Protein AF-A0A7V9ZK46-F1 (afdb_monomer_lite)

Structure (mmCIF, N/CA/C/O backbone):
data_AF-A0A7V9ZK46-F1
#
_entry.id   AF-A0A7V9ZK46-F1
#
loop_
_atom_site.group_PDB
_atom_site.id
_atom_site.type_symbol
_atom_site.label_atom_id
_atom_site.label_alt_id
_atom_site.label_comp_id
_atom_site.label_asym_id
_atom_site.label_entity_id
_atom_site.label_seq_id
_atom_site.pdbx_PDB_ins_code
_atom_site.Cartn_x
_atom_site.Cartn_y
_atom_site.Cartn_z
_atom_site.occupancy
_atom_site.B_iso_or_equiv
_atom_site.auth_seq_id
_atom_site.auth_comp_id
_atom_site.auth_asym_id
_atom_site.auth_atom_id
_atom_site.pdbx_PDB_model_num
ATOM 1 N N . SER A 1 1 ? -1.902 1.280 -21.958 1.00 77.50 1 SER A N 1
ATOM 2 C CA . SER A 1 1 ? -0.431 1.256 -22.116 1.00 77.50 1 SER A CA 1
ATOM 3 C C . SER A 1 1 ? 0.005 -0.134 -22.560 1.00 77.50 1 SER A C 1
ATOM 5 O O . SER A 1 1 ? -0.474 -1.096 -21.959 1.00 77.50 1 SER A O 1
ATOM 7 N N . PRO A 1 2 ? 0.893 -0.272 -23.564 1.00 82.75 2 PRO A N 1
ATOM 8 C CA . PRO A 1 2 ? 1.446 -1.574 -23.956 1.00 82.75 2 PRO A CA 1
ATOM 9 C C . PRO A 1 2 ? 2.239 -2.239 -22.820 1.00 82.75 2 PRO A C 1
ATOM 11 O O . PRO A 1 2 ? 2.330 -3.456 -22.770 1.00 82.75 2 PRO A O 1
ATOM 14 N N . TYR A 1 3 ? 2.732 -1.453 -21.857 1.00 88.38 3 TYR A N 1
ATOM 15 C CA . TYR A 1 3 ? 3.481 -1.937 -20.693 1.00 88.38 3 TYR A CA 1
ATOM 16 C C . TYR A 1 3 ? 2.638 -2.031 -19.415 1.00 88.38 3 TYR A C 1
ATOM 18 O O . TYR A 1 3 ? 3.188 -2.169 -18.323 1.00 88.38 3 TYR A O 1
ATOM 26 N N . HIS A 1 4 ? 1.306 -1.927 -19.520 1.00 94.69 4 HIS A N 1
ATOM 27 C CA . HIS A 1 4 ? 0.433 -2.198 -18.376 1.00 94.69 4 HIS A CA 1
ATOM 28 C C . HIS A 1 4 ? 0.675 -3.623 -17.859 1.00 94.69 4 HIS A C 1
ATOM 30 O O . HIS A 1 4 ? 0.979 -4.516 -18.647 1.00 94.69 4 HIS A O 1
ATOM 36 N N . ALA A 1 5 ? 0.512 -3.858 -16.555 1.00 95.25 5 ALA A N 1
ATOM 37 C CA . ALA A 1 5 ? 0.856 -5.133 -15.927 1.00 95.25 5 ALA A CA 1
ATOM 38 C C . ALA A 1 5 ? 0.158 -6.347 -16.572 1.00 95.25 5 ALA A C 1
ATOM 40 O O . ALA A 1 5 ? 0.793 -7.377 -16.738 1.00 95.25 5 ALA A O 1
ATOM 41 N N . TRP A 1 6 ? -1.088 -6.227 -17.042 1.00 96.38 6 TRP A N 1
ATOM 42 C CA . TRP A 1 6 ? -1.744 -7.311 -17.800 1.00 96.38 6 TRP A CA 1
ATOM 43 C C . TRP A 1 6 ? -1.040 -7.691 -19.113 1.00 96.38 6 TRP A C 1
ATOM 45 O O . TRP A 1 6 ? -1.082 -8.853 -19.508 1.00 96.38 6 TRP A O 1
ATOM 55 N N . ASN A 1 7 ? -0.358 -6.739 -19.749 1.00 95.19 7 ASN A N 1
ATOM 56 C CA . ASN A 1 7 ? 0.302 -6.903 -21.048 1.00 95.19 7 ASN A CA 1
ATOM 57 C C . ASN A 1 7 ? 1.814 -7.147 -20.917 1.00 95.19 7 ASN A C 1
ATOM 59 O O . ASN A 1 7 ? 2.481 -7.484 -21.891 1.00 95.19 7 ASN A O 1
ATOM 63 N N . LYS A 1 8 ? 2.378 -6.942 -19.721 1.00 94.25 8 LYS A N 1
ATOM 64 C CA . LYS A 1 8 ? 3.812 -7.075 -19.460 1.00 94.25 8 LYS A CA 1
ATOM 65 C C . LYS A 1 8 ? 4.232 -8.543 -19.518 1.00 94.25 8 LYS A C 1
ATOM 67 O O . LYS A 1 8 ? 3.612 -9.399 -18.889 1.00 94.25 8 LYS A O 1
ATOM 72 N N . THR A 1 9 ? 5.357 -8.796 -20.181 1.00 94.44 9 THR A N 1
ATOM 73 C CA . THR A 1 9 ? 6.089 -10.066 -20.131 1.00 94.44 9 THR A CA 1
ATOM 74 C C . THR A 1 9 ? 7.440 -9.840 -19.463 1.00 94.44 9 THR A C 1
ATOM 76 O O . THR A 1 9 ? 8.142 -8.878 -19.777 1.00 94.44 9 THR A O 1
ATOM 79 N N . THR A 1 10 ? 7.823 -10.729 -18.550 1.00 95.56 10 THR A N 1
ATOM 80 C CA . THR A 1 10 ? 9.116 -10.658 -17.859 1.00 95.56 10 THR A CA 1
ATOM 81 C C . THR A 1 10 ? 10.066 -11.673 -18.481 1.00 95.56 10 THR A C 1
ATOM 83 O O . THR A 1 10 ? 10.018 -12.852 -18.147 1.00 95.56 10 THR A O 1
ATOM 86 N N . VAL A 1 11 ? 10.919 -11.216 -19.399 1.00 95.81 11 VAL A N 1
ATOM 87 C CA . VAL A 1 11 ? 11.964 -12.042 -20.023 1.00 95.81 11 VAL A CA 1
ATOM 88 C C . VAL A 1 11 ? 13.320 -11.582 -19.484 1.00 95.81 11 VAL A C 1
ATOM 90 O O . VAL A 1 11 ? 13.772 -10.499 -19.868 1.00 95.81 11 VAL A O 1
ATOM 93 N N . PRO A 1 12 ? 13.964 -12.338 -18.578 1.00 95.94 12 PRO A N 1
ATOM 94 C CA . PRO A 1 12 ? 15.249 -11.938 -18.022 1.00 95.94 12 PRO A CA 1
ATOM 95 C C . PRO A 1 12 ? 16.321 -11.916 -19.117 1.00 95.94 12 PRO A C 1
ATOM 97 O O . PRO A 1 12 ? 16.391 -12.812 -19.957 1.00 95.94 12 PRO A O 1
ATOM 100 N N . ARG A 1 13 ? 17.174 -10.890 -19.092 1.00 96.19 13 ARG A N 1
ATOM 101 C CA . ARG A 1 13 ? 18.355 -10.769 -19.957 1.00 96.19 13 ARG A CA 1
ATOM 102 C C . ARG A 1 13 ? 19.560 -10.428 -19.080 1.00 96.19 13 ARG A C 1
ATOM 104 O O . ARG A 1 13 ? 19.813 -9.246 -18.870 1.00 96.19 13 ARG A O 1
ATOM 111 N N . PRO A 1 14 ? 20.228 -11.432 -18.488 1.00 95.69 14 PRO A N 1
ATOM 112 C CA . PRO A 1 14 ? 21.384 -11.197 -17.633 1.00 95.69 14 PRO A CA 1
ATOM 113 C C . PRO A 1 14 ? 22.525 -10.556 -18.425 1.00 95.69 14 PRO A C 1
ATOM 115 O O . PRO A 1 14 ? 22.931 -11.066 -19.465 1.00 95.69 14 PRO A O 1
ATOM 118 N N . GLU A 1 15 ? 23.043 -9.448 -17.915 1.00 94.31 15 GLU A N 1
ATOM 119 C CA . GLU A 1 15 ? 24.171 -8.706 -18.476 1.00 94.31 15 GLU A CA 1
ATOM 120 C C . GLU A 1 15 ? 24.951 -8.023 -17.341 1.00 94.31 15 GLU A C 1
ATOM 122 O O . GLU A 1 15 ? 24.494 -7.971 -16.194 1.00 94.31 15 GLU A O 1
ATOM 127 N N . GLY A 1 16 ? 26.163 -7.546 -17.635 1.00 93.88 16 GLY A N 1
ATOM 128 C CA . GLY A 1 16 ? 26.986 -6.834 -16.657 1.00 93.88 16 GLY A CA 1
ATOM 129 C C . GLY A 1 16 ? 26.365 -5.493 -16.258 1.00 93.88 16 GLY A C 1
ATOM 130 O O . GLY A 1 16 ? 25.769 -4.804 -17.079 1.00 93.88 16 GLY A O 1
ATOM 131 N N . ARG A 1 17 ? 26.524 -5.094 -14.991 1.00 94.94 17 ARG A N 1
ATOM 132 C CA . ARG A 1 17 ? 25.975 -3.829 -14.479 1.00 94.94 17 ARG A CA 1
ATOM 133 C C . ARG A 1 17 ? 26.664 -2.623 -15.129 1.00 94.94 17 ARG A C 1
ATOM 135 O O . ARG A 1 17 ? 27.853 -2.408 -14.898 1.00 94.94 17 ARG A O 1
ATOM 142 N N . ASN A 1 18 ? 25.898 -1.786 -15.827 1.00 95.12 18 ASN A N 1
ATOM 143 C CA . ASN A 1 18 ? 26.359 -0.524 -16.407 1.00 95.12 18 ASN A CA 1
ATOM 144 C C . ASN A 1 18 ? 25.456 0.640 -15.965 1.00 95.12 18 ASN A C 1
ATOM 146 O O . ASN A 1 18 ? 24.322 0.765 -16.416 1.00 95.12 18 ASN A O 1
ATOM 150 N N . PHE A 1 19 ? 25.968 1.537 -15.116 1.00 93.25 19 PHE A N 1
ATOM 151 C CA . PHE A 1 19 ? 25.207 2.683 -14.588 1.00 93.25 19 PHE A CA 1
ATOM 152 C C . PHE A 1 19 ? 24.826 3.742 -15.636 1.00 93.25 19 PHE A C 1
ATOM 154 O O . PHE A 1 19 ? 24.011 4.613 -15.340 1.00 93.25 19 PHE A O 1
ATOM 161 N N . LYS A 1 20 ? 25.396 3.682 -16.847 1.00 91.69 20 LYS A N 1
ATOM 162 C CA . LYS A 1 20 ? 24.971 4.515 -17.984 1.00 91.69 20 LYS A CA 1
ATOM 163 C C . LYS A 1 20 ? 23.838 3.879 -18.794 1.00 91.69 20 LYS A C 1
ATOM 165 O O . LYS A 1 20 ? 23.178 4.581 -19.549 1.00 91.69 20 LYS A O 1
ATOM 170 N N . GLU A 1 21 ? 23.625 2.574 -18.638 1.00 92.12 21 GLU A N 1
ATOM 171 C CA . GLU A 1 21 ? 22.634 1.788 -19.372 1.00 92.12 21 GLU A CA 1
ATOM 172 C C . GLU A 1 21 ? 21.767 0.996 -18.380 1.00 92.12 21 GLU A C 1
ATOM 174 O O . GLU A 1 21 ? 21.033 1.591 -17.591 1.00 92.12 21 GLU A O 1
ATOM 179 N N . LYS A 1 22 ? 21.828 -0.341 -18.391 1.00 94.56 22 LYS A N 1
ATOM 180 C CA . LYS A 1 22 ? 21.065 -1.195 -17.479 1.00 94.56 22 LYS A CA 1
ATOM 181 C C . LYS A 1 22 ? 21.892 -1.531 -16.242 1.00 94.56 22 LYS A C 1
ATOM 183 O O . LYS A 1 22 ? 22.983 -2.098 -16.313 1.00 94.56 22 LYS A O 1
ATOM 188 N N . TYR A 1 23 ? 21.335 -1.199 -15.082 1.00 96.19 23 TYR A N 1
ATOM 189 C CA . TYR A 1 23 ? 22.027 -1.341 -13.800 1.00 96.19 23 TYR A CA 1
ATOM 190 C C . TYR A 1 23 ? 21.180 -1.942 -12.674 1.00 96.19 23 TYR A C 1
ATOM 192 O O . TYR A 1 23 ? 21.670 -2.056 -11.551 1.00 96.19 23 TYR A O 1
ATOM 200 N N . SER A 1 24 ? 19.928 -2.312 -12.950 1.00 96.06 24 SER A N 1
ATOM 201 C CA . SER A 1 24 ? 19.001 -2.861 -11.960 1.00 96.06 24 SER A CA 1
ATOM 202 C C . SER A 1 24 ? 18.135 -3.970 -12.556 1.00 96.06 24 SER A C 1
ATOM 204 O O . SER A 1 24 ? 17.835 -3.956 -13.749 1.00 96.06 24 SER A O 1
ATOM 206 N N . TRP A 1 25 ? 17.727 -4.910 -11.701 1.00 96.25 25 TRP A N 1
ATOM 207 C CA . TRP A 1 25 ? 16.687 -5.900 -11.998 1.00 96.25 25 TRP A CA 1
ATOM 208 C C . TRP A 1 25 ? 15.275 -5.369 -11.732 1.00 96.25 25 TRP A C 1
ATOM 210 O O . TRP A 1 25 ? 14.305 -5.951 -12.221 1.00 96.25 25 TRP A O 1
ATOM 220 N N . ASP A 1 26 ? 15.151 -4.275 -10.975 1.00 95.75 26 ASP A N 1
ATOM 221 C CA . ASP A 1 26 ? 13.867 -3.613 -10.783 1.00 95.75 26 ASP A CA 1
ATOM 222 C C . ASP A 1 26 ? 13.373 -2.998 -12.091 1.00 95.75 26 ASP A C 1
ATOM 224 O O . ASP A 1 26 ? 14.133 -2.481 -12.912 1.00 95.75 26 ASP A O 1
ATOM 228 N N . THR A 1 27 ? 12.056 -3.034 -12.274 1.00 95.44 27 THR A N 1
ATOM 229 C CA . THR A 1 27 ? 11.396 -2.320 -13.370 1.00 95.44 27 THR A CA 1
ATOM 230 C C . THR A 1 27 ? 11.053 -0.891 -12.964 1.00 95.44 27 THR A C 1
ATOM 232 O O . THR A 1 27 ? 11.042 -0.584 -11.778 1.00 95.44 27 THR A O 1
ATOM 235 N N . ALA A 1 28 ? 10.725 -0.033 -13.934 1.00 96.38 28 ALA A N 1
ATOM 236 C CA . ALA A 1 28 ? 10.408 1.373 -13.691 1.00 96.38 28 ALA A CA 1
ATOM 237 C C . ALA A 1 28 ? 8.898 1.680 -13.816 1.00 96.38 28 ALA A C 1
ATOM 239 O O . ALA A 1 28 ? 8.459 2.172 -14.859 1.00 96.38 28 ALA A O 1
ATOM 240 N N . PRO A 1 29 ? 8.060 1.363 -12.806 1.00 95.94 29 PRO A N 1
ATOM 241 C CA . PRO A 1 29 ? 6.636 1.680 -12.846 1.00 95.94 29 PRO A CA 1
ATOM 242 C C . PRO A 1 29 ? 6.405 3.192 -12.743 1.00 95.94 29 PRO A C 1
ATOM 244 O O . PRO A 1 29 ? 7.096 3.904 -12.016 1.00 95.94 29 PRO A O 1
ATOM 247 N N . ARG A 1 30 ? 5.410 3.688 -13.476 1.00 95.94 30 ARG A N 1
ATOM 248 C CA . ARG A 1 30 ? 4.993 5.094 -13.481 1.00 95.94 30 ARG A CA 1
ATOM 249 C C . ARG A 1 30 ? 3.476 5.163 -13.420 1.00 95.94 30 ARG A C 1
ATOM 251 O O . ARG A 1 30 ? 2.802 4.300 -13.989 1.00 95.94 30 ARG A O 1
ATOM 258 N N . TRP A 1 31 ? 2.947 6.192 -12.770 1.00 94.38 31 TRP A N 1
ATOM 259 C CA . TRP A 1 31 ? 1.528 6.523 -12.847 1.00 94.38 31 TRP A CA 1
ATOM 260 C C . TRP A 1 31 ? 1.382 7.750 -13.732 1.00 94.38 31 TRP A C 1
ATOM 262 O O . TRP A 1 31 ? 1.981 8.779 -13.450 1.00 94.38 31 TRP A O 1
ATOM 272 N N . ASP A 1 32 ? 0.688 7.592 -14.857 1.00 92.19 32 ASP A N 1
ATOM 273 C CA . ASP A 1 32 ? 0.595 8.614 -15.906 1.00 92.19 32 ASP A CA 1
ATOM 274 C C . ASP A 1 32 ? 1.944 9.294 -16.228 1.00 92.19 32 ASP A C 1
ATOM 276 O O . ASP A 1 32 ? 2.115 10.505 -16.138 1.00 92.19 32 ASP A O 1
ATOM 280 N N . ARG A 1 33 ? 2.963 8.469 -16.525 1.00 91.19 33 ARG A N 1
ATOM 281 C CA . ARG A 1 33 ? 4.359 8.886 -16.808 1.00 91.19 33 ARG A CA 1
ATOM 282 C C . ARG A 1 33 ? 5.087 9.591 -15.654 1.00 91.19 33 ARG A C 1
ATOM 284 O O . ARG A 1 33 ? 6.242 9.963 -15.818 1.00 91.19 33 ARG A O 1
ATOM 291 N N . THR A 1 34 ? 4.465 9.698 -14.486 1.00 94.69 34 THR A N 1
ATOM 292 C CA . THR A 1 34 ? 5.029 10.341 -13.301 1.00 94.69 34 THR A CA 1
ATOM 293 C C . THR A 1 34 ? 5.640 9.303 -12.363 1.00 94.69 34 THR A C 1
ATOM 295 O O . THR A 1 34 ? 5.090 8.211 -12.159 1.00 94.69 34 THR A O 1
ATOM 298 N N . THR A 1 35 ? 6.806 9.627 -11.801 1.00 95.69 35 THR A N 1
ATOM 299 C CA . THR A 1 35 ? 7.399 8.858 -10.703 1.00 95.69 35 THR A CA 1
ATOM 300 C C . THR A 1 35 ? 6.547 9.044 -9.458 1.00 95.69 35 THR A C 1
ATOM 302 O O . THR A 1 35 ? 6.320 10.167 -9.017 1.00 95.69 35 THR A O 1
ATOM 305 N N . MET A 1 36 ? 6.105 7.933 -8.878 1.00 95.38 36 MET A N 1
ATOM 306 C CA . MET A 1 36 ? 5.368 7.931 -7.620 1.00 95.38 36 MET A CA 1
ATOM 307 C C . MET A 1 36 ? 6.243 7.339 -6.527 1.00 95.38 36 MET A C 1
ATOM 309 O O . MET A 1 36 ? 6.969 6.373 -6.760 1.00 95.38 36 MET A O 1
ATOM 313 N N . GLU A 1 37 ? 6.120 7.884 -5.327 1.00 95.25 37 GLU A N 1
ATOM 314 C CA . GLU A 1 37 ? 6.660 7.279 -4.118 1.00 95.25 37 GLU A CA 1
ATOM 315 C C . GLU A 1 37 ? 5.507 6.675 -3.317 1.00 95.25 37 GLU A C 1
ATOM 317 O O . GLU A 1 37 ? 4.388 7.199 -3.301 1.00 95.25 37 GLU A O 1
ATOM 322 N N . THR A 1 38 ? 5.774 5.559 -2.651 1.00 95.12 38 THR A N 1
ATOM 323 C CA . THR A 1 38 ? 4.796 4.886 -1.811 1.00 95.12 38 THR A CA 1
ATOM 324 C C . THR A 1 38 ? 5.368 4.524 -0.444 1.00 95.12 38 THR A C 1
ATOM 326 O O . THR A 1 38 ? 6.571 4.329 -0.265 1.00 95.12 38 THR A O 1
ATOM 329 N N . GLY A 1 39 ? 4.494 4.444 0.553 1.00 95.06 39 GLY A N 1
ATOM 330 C CA . GLY A 1 39 ? 4.878 4.189 1.931 1.00 95.06 39 GLY A CA 1
ATOM 331 C C . GLY A 1 39 ? 3.757 4.495 2.908 1.00 95.06 39 GLY A C 1
ATOM 332 O O . GLY A 1 39 ? 2.691 4.983 2.534 1.00 95.06 39 GLY A O 1
ATOM 333 N N . VAL A 1 40 ? 4.036 4.253 4.188 1.00 95.25 40 VAL A N 1
ATOM 334 C CA . VAL A 1 40 ? 3.112 4.546 5.295 1.00 95.25 40 VAL A CA 1
ATOM 335 C C . VAL A 1 40 ? 2.642 6.005 5.269 1.00 95.25 40 VAL A C 1
ATOM 337 O O . VAL A 1 40 ? 1.457 6.271 5.445 1.00 95.25 40 VAL A O 1
ATOM 340 N N . TYR A 1 41 ? 3.550 6.942 4.977 1.00 94.12 41 TYR A N 1
ATOM 341 C CA . TYR A 1 41 ? 3.222 8.364 4.865 1.00 94.12 41 TYR A CA 1
ATOM 342 C C . TYR A 1 41 ? 2.194 8.632 3.756 1.00 94.12 41 TYR A C 1
ATOM 344 O O . TYR A 1 41 ? 1.262 9.394 3.979 1.00 94.12 41 TYR A O 1
ATOM 352 N N . GLY A 1 42 ? 2.322 7.976 2.594 1.00 94.50 42 GLY A N 1
ATOM 353 C CA . GLY A 1 42 ? 1.397 8.130 1.473 1.00 94.50 42 GLY A CA 1
ATOM 354 C C . GLY A 1 42 ? -0.005 7.665 1.850 1.00 94.50 42 GLY A C 1
ATOM 355 O O . GLY A 1 42 ? -0.961 8.408 1.662 1.00 94.50 42 GLY A O 1
ATOM 356 N N . ARG A 1 43 ? -0.113 6.494 2.491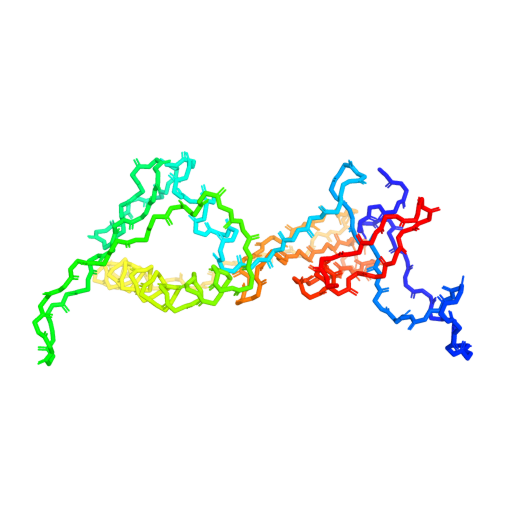 1.00 94.69 43 ARG A N 1
ATOM 357 C CA . ARG A 1 43 ? -1.384 5.953 2.999 1.00 94.69 43 ARG A CA 1
ATOM 358 C C . ARG A 1 43 ? -2.057 6.884 4.001 1.00 94.69 43 ARG A C 1
ATOM 360 O O . ARG A 1 43 ? -3.256 7.147 3.897 1.00 94.69 43 ARG A O 1
ATOM 367 N N . MET A 1 44 ? -1.303 7.352 4.993 1.00 95.56 44 MET A N 1
ATOM 368 C CA . MET A 1 44 ? -1.834 8.253 6.016 1.00 95.56 44 MET A CA 1
ATOM 369 C C . MET A 1 44 ? -2.253 9.586 5.397 1.00 95.56 44 MET A C 1
ATOM 371 O O . MET A 1 44 ? -3.331 10.087 5.704 1.00 95.56 44 MET A O 1
ATOM 375 N N . TRP A 1 45 ? -1.456 10.113 4.465 1.00 96.19 45 TRP A N 1
ATOM 376 C CA . TRP A 1 45 ? -1.756 11.349 3.755 1.00 96.19 45 TRP A CA 1
ATOM 377 C C . TRP A 1 45 ? -3.046 11.248 2.939 1.00 96.19 45 TRP A C 1
ATOM 379 O O . TRP A 1 45 ? -3.933 12.086 3.094 1.00 96.19 45 TRP A O 1
ATOM 389 N N . THR A 1 46 ? -3.197 10.197 2.128 1.00 95.31 46 THR A N 1
ATOM 390 C CA . THR A 1 46 ? -4.414 9.993 1.333 1.00 95.31 46 THR A CA 1
ATOM 391 C C . THR A 1 46 ? -5.635 9.771 2.215 1.00 95.31 46 THR A C 1
ATOM 393 O O . THR A 1 46 ? -6.701 10.284 1.900 1.00 95.31 46 THR A O 1
ATOM 396 N N . THR A 1 47 ? -5.490 9.056 3.336 1.00 95.94 47 THR A N 1
ATOM 397 C CA . THR A 1 47 ? -6.593 8.825 4.286 1.00 95.94 47 THR A CA 1
ATOM 398 C C . THR A 1 47 ? -7.044 10.133 4.938 1.00 95.94 47 THR A C 1
ATOM 400 O O . THR A 1 47 ? -8.239 10.424 4.962 1.00 95.94 47 THR A O 1
ATOM 403 N N . ALA A 1 48 ? -6.088 10.941 5.405 1.00 96.75 48 ALA A N 1
ATOM 404 C CA . ALA A 1 48 ? -6.335 12.241 6.020 1.00 96.75 48 ALA A CA 1
ATOM 405 C C . ALA A 1 48 ? -7.056 13.200 5.066 1.00 96.75 48 ALA A C 1
ATOM 407 O O . ALA A 1 48 ? -8.091 13.754 5.425 1.00 96.75 48 ALA A O 1
ATOM 408 N N . MET A 1 49 ? -6.530 13.350 3.846 1.00 96.75 49 MET A N 1
ATOM 409 C CA . MET A 1 49 ? -7.058 14.277 2.839 1.00 96.75 49 MET A CA 1
ATOM 410 C C . MET A 1 49 ? -8.400 13.829 2.265 1.00 96.75 49 MET A C 1
ATOM 412 O O . MET A 1 49 ? -9.267 14.657 2.009 1.00 96.75 49 MET A O 1
ATOM 416 N N . ALA A 1 50 ? -8.569 12.529 2.002 1.00 96.38 50 ALA A N 1
ATOM 417 C CA . ALA A 1 50 ? -9.767 12.043 1.326 1.00 96.38 50 ALA A CA 1
ATOM 418 C C . ALA A 1 50 ? -10.996 12.051 2.236 1.00 96.38 50 ALA A C 1
ATOM 420 O O . ALA A 1 50 ? -12.103 12.156 1.717 1.00 96.38 50 ALA A O 1
ATOM 421 N N . GLN A 1 51 ? -10.814 11.881 3.553 1.00 94.44 51 GLN A N 1
ATOM 422 C CA . GLN A 1 51 ? -11.898 11.780 4.542 1.00 94.44 51 GLN A CA 1
ATOM 423 C C . GLN A 1 51 ? -12.982 10.747 4.168 1.00 94.44 51 GLN A C 1
ATOM 425 O O . GLN A 1 51 ? -14.153 10.895 4.498 1.00 94.44 51 GLN A O 1
ATOM 430 N N . LYS A 1 52 ? -12.584 9.679 3.465 1.00 92.62 52 LYS A N 1
ATOM 431 C CA . LYS A 1 52 ? -13.461 8.601 2.962 1.00 92.62 52 LYS A CA 1
ATOM 432 C C . LYS A 1 52 ? -13.223 7.272 3.677 1.00 92.62 52 LYS A C 1
ATOM 434 O O . LYS A 1 52 ? -13.296 6.208 3.069 1.00 92.62 52 LYS A O 1
ATOM 439 N N . MET A 1 53 ? -12.857 7.332 4.951 1.00 88.00 53 MET A N 1
ATOM 440 C CA . MET A 1 53 ? -12.626 6.132 5.745 1.00 88.00 53 MET A CA 1
ATOM 441 C C . MET A 1 53 ? -13.964 5.534 6.191 1.00 88.00 53 MET A C 1
ATOM 443 O O . MET A 1 53 ? -14.888 6.273 6.524 1.00 88.00 53 MET A O 1
ATOM 447 N N . THR A 1 54 ? -14.067 4.204 6.194 1.00 87.50 54 THR A N 1
ATOM 448 C CA . THR A 1 54 ? -15.172 3.502 6.862 1.00 87.50 54 THR A CA 1
ATOM 449 C C . THR A 1 54 ? -15.179 3.851 8.348 1.00 87.50 54 THR A C 1
ATOM 451 O O . THR A 1 54 ? -14.123 4.128 8.916 1.00 87.50 54 THR A O 1
ATOM 454 N N . GLU A 1 55 ? -16.353 3.801 8.971 1.00 87.69 55 GLU A N 1
ATOM 455 C CA . GLU A 1 55 ? -16.523 4.043 10.402 1.00 87.69 55 GLU A CA 1
ATOM 456 C C . GLU A 1 55 ? -15.494 3.258 11.238 1.00 87.69 55 GLU A C 1
ATOM 458 O O . GLU A 1 55 ? -15.249 2.059 11.031 1.00 87.69 55 GLU A O 1
ATOM 463 N N . ASN A 1 56 ? -14.808 3.989 12.113 1.00 93.50 56 ASN A N 1
ATOM 464 C CA . ASN A 1 56 ? -13.729 3.485 12.944 1.00 93.50 56 ASN A CA 1
ATOM 465 C C . ASN A 1 56 ? -13.670 4.305 14.231 1.00 93.50 56 ASN A C 1
ATOM 467 O O . ASN A 1 56 ? -13.339 5.489 14.195 1.00 93.50 56 ASN A O 1
ATOM 471 N N . ASP A 1 57 ? -13.933 3.651 15.359 1.00 93.94 57 ASP A N 1
ATOM 472 C CA . ASP A 1 57 ? -13.991 4.297 16.677 1.00 93.94 57 ASP A CA 1
ATOM 473 C C . ASP A 1 57 ? -12.637 4.848 17.151 1.00 93.94 57 ASP A C 1
ATOM 475 O O . ASP A 1 57 ? -12.566 5.639 18.089 1.00 93.94 57 ASP A O 1
ATOM 479 N N . PHE A 1 58 ? -11.544 4.434 16.508 1.00 97.12 58 PHE A N 1
ATOM 480 C CA . PHE A 1 58 ? -10.182 4.728 16.936 1.00 97.12 58 PHE A CA 1
ATOM 481 C C . PHE A 1 58 ? -9.429 5.665 15.990 1.00 97.12 58 PHE A C 1
ATOM 483 O O . PHE A 1 58 ? -8.318 6.071 16.327 1.00 97.12 58 PHE A O 1
ATOM 490 N N . ILE A 1 59 ? -9.963 5.990 14.806 1.00 96.62 59 ILE A N 1
ATOM 491 C CA . ILE A 1 59 ? -9.283 6.841 13.815 1.00 96.62 59 ILE A CA 1
ATOM 492 C C . ILE A 1 59 ? -10.256 7.840 13.213 1.00 96.62 59 ILE A C 1
ATOM 494 O O . ILE A 1 59 ? -11.258 7.461 12.615 1.00 96.62 59 ILE A O 1
ATOM 498 N N . GLN A 1 60 ? -9.872 9.113 13.246 1.00 96.00 60 GLN A N 1
ATOM 499 C CA . GLN A 1 60 ? -10.620 10.191 12.619 1.00 96.00 60 GLN A CA 1
ATOM 500 C C . GLN A 1 60 ? -9.738 10.987 11.639 1.00 96.00 60 GLN A C 1
ATOM 502 O O . GLN A 1 60 ? -8.754 11.607 12.059 1.00 96.00 60 GLN A O 1
ATOM 507 N N . PRO A 1 61 ? -10.077 11.023 10.336 1.00 96.88 61 PRO A N 1
ATOM 508 C CA . PRO A 1 61 ? -9.417 11.903 9.380 1.00 96.88 61 PRO A CA 1
ATOM 509 C C . PRO A 1 61 ? -9.923 13.346 9.500 1.00 96.88 61 PRO A C 1
ATOM 511 O O . PRO A 1 61 ? -11.116 13.620 9.366 1.00 96.88 61 PRO A O 1
ATOM 514 N N . THR A 1 62 ? -9.004 14.289 9.706 1.00 96.00 62 THR A N 1
ATOM 515 C CA . THR A 1 62 ? -9.327 15.705 9.968 1.00 96.00 62 THR A CA 1
ATOM 516 C C . THR A 1 62 ? -9.249 16.595 8.726 1.00 96.00 62 THR A C 1
ATOM 518 O O . THR A 1 62 ? -9.494 17.793 8.820 1.00 96.00 62 THR A O 1
ATOM 521 N N . GLY A 1 63 ? -8.889 16.043 7.561 1.00 96.12 63 GLY A N 1
ATOM 522 C CA . GLY A 1 63 ? -8.631 16.802 6.331 1.00 96.12 63 GLY A CA 1
ATOM 523 C C . GLY A 1 63 ? -7.198 17.339 6.239 1.00 96.12 63 GLY A C 1
ATOM 524 O O . GLY A 1 63 ? -6.654 17.447 5.146 1.00 96.12 63 GLY A O 1
ATOM 525 N N . ASP A 1 64 ? -6.550 17.599 7.376 1.00 96.62 64 ASP A N 1
ATOM 526 C CA . ASP A 1 64 ? -5.154 18.054 7.486 1.00 96.62 64 ASP A CA 1
ATOM 527 C C . ASP A 1 64 ? -4.243 17.062 8.246 1.00 96.62 64 ASP A C 1
ATOM 529 O O . ASP A 1 64 ? -3.051 17.309 8.461 1.00 96.62 64 ASP A O 1
ATOM 533 N N . GLY A 1 65 ? -4.802 15.926 8.662 1.00 97.31 65 GLY A N 1
ATOM 534 C CA . GLY A 1 65 ? -4.144 14.945 9.508 1.00 97.31 65 GLY A CA 1
ATOM 535 C C . GLY A 1 65 ? -5.055 13.789 9.918 1.00 97.31 65 GLY A C 1
ATOM 536 O O . GLY A 1 65 ? -6.124 13.560 9.344 1.00 97.31 65 GLY A O 1
ATOM 537 N N . LEU A 1 66 ? -4.588 13.034 10.907 1.00 97.88 66 LEU A N 1
ATOM 538 C CA . LEU A 1 66 ? -5.283 11.910 11.520 1.00 97.88 66 LEU A CA 1
ATOM 539 C C . LEU A 1 66 ? -5.215 12.053 13.037 1.00 97.88 66 LEU A C 1
ATOM 541 O O . LEU A 1 66 ? -4.122 12.203 13.587 1.00 97.88 66 LEU A O 1
ATOM 545 N N . LYS A 1 67 ? -6.362 11.927 13.697 1.00 97.75 67 LYS A N 1
ATOM 546 C CA . LYS A 1 67 ? -6.448 11.675 15.135 1.00 97.75 67 LYS A CA 1
ATOM 547 C C . LYS A 1 67 ? -6.632 10.187 15.364 1.00 97.75 67 LYS A C 1
ATOM 549 O O . LYS A 1 67 ? -7.404 9.547 14.651 1.00 97.75 67 LYS A O 1
ATOM 554 N N . MET A 1 68 ? -5.892 9.633 16.312 1.00 97.88 68 MET A N 1
ATOM 555 C CA . MET A 1 68 ? -5.899 8.209 16.620 1.00 97.88 68 MET A CA 1
ATOM 556 C C . MET A 1 68 ? -6.001 8.012 18.126 1.00 97.88 68 MET A C 1
ATOM 558 O O . MET A 1 68 ? -5.112 8.436 18.864 1.00 97.88 68 MET A O 1
ATOM 562 N N . LEU A 1 69 ? -7.064 7.355 18.570 1.00 97.62 69 LEU A N 1
ATOM 563 C CA . LEU A 1 69 ? -7.289 7.040 19.973 1.00 97.62 69 LEU A CA 1
ATOM 564 C C . LEU A 1 69 ? -6.633 5.701 20.309 1.00 97.62 69 LEU A C 1
ATOM 566 O O . LEU A 1 69 ? -6.990 4.674 19.733 1.00 97.62 69 LEU A O 1
ATOM 570 N N . MET A 1 70 ? -5.688 5.713 21.247 1.00 97.12 70 MET A N 1
ATOM 571 C CA . MET A 1 70 ? -5.126 4.516 21.870 1.00 97.12 70 MET A CA 1
ATOM 572 C C . MET A 1 70 ? -5.828 4.304 23.218 1.00 97.12 70 MET A C 1
ATOM 574 O O . MET A 1 70 ? -5.562 5.070 24.150 1.00 97.12 70 MET A O 1
ATOM 578 N N . PRO A 1 71 ? -6.720 3.303 23.341 1.00 96.12 71 PRO A N 1
ATOM 579 C CA . PRO A 1 71 ? -7.457 3.058 24.576 1.00 96.12 71 PRO A CA 1
ATOM 580 C C . PRO A 1 71 ? -6.536 2.718 25.747 1.00 96.12 71 PRO A C 1
ATOM 582 O O . PRO A 1 71 ? -5.450 2.160 25.567 1.00 96.12 71 PRO A O 1
ATOM 585 N N . LYS A 1 72 ? -7.004 3.002 26.965 1.00 96.50 72 LYS A N 1
ATOM 586 C CA . LYS A 1 72 ? -6.300 2.631 28.197 1.00 96.50 72 LYS A CA 1
ATOM 587 C C . LYS A 1 72 ? -6.070 1.116 28.276 1.00 96.50 72 LYS A C 1
ATOM 589 O O . LYS A 1 72 ? -7.004 0.329 28.131 1.00 96.50 72 LYS A O 1
ATOM 594 N N . PHE A 1 73 ? -4.849 0.730 28.636 1.00 92.62 73 PHE A N 1
ATOM 595 C CA . PHE A 1 73 ? -4.514 -0.622 29.086 1.00 92.62 73 PHE A CA 1
ATOM 596 C C . PHE A 1 73 ? -3.576 -0.524 30.300 1.00 92.62 73 PHE A C 1
ATOM 598 O O . PHE A 1 73 ? -3.998 -0.032 31.346 1.00 92.62 73 PHE A O 1
ATOM 605 N N . GLU A 1 74 ? -2.307 -0.920 30.165 1.00 96.12 74 GLU A N 1
ATOM 606 C CA . GLU A 1 74 ? -1.256 -0.664 31.164 1.00 96.12 74 GLU A CA 1
ATOM 607 C C . GLU A 1 74 ? -0.890 0.822 31.246 1.00 96.12 74 GLU A C 1
ATOM 609 O O . GLU A 1 74 ? -0.596 1.341 32.322 1.00 96.12 74 GLU A O 1
ATOM 614 N N . LEU A 1 75 ? -0.943 1.517 30.107 1.00 95.19 75 LEU A N 1
ATOM 615 C CA . LEU A 1 75 ? -0.761 2.960 30.022 1.00 95.19 75 LEU A CA 1
ATOM 616 C C . LEU A 1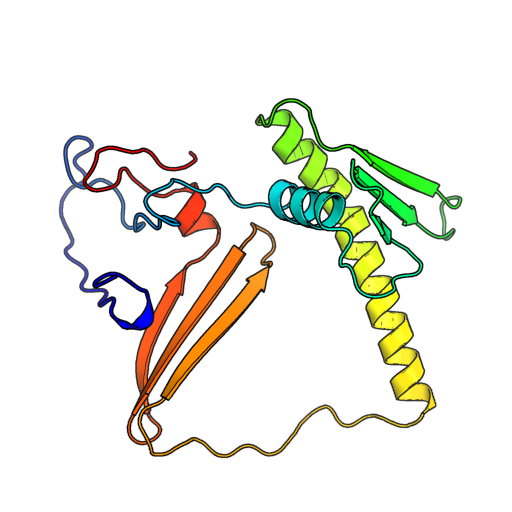 75 ? -2.122 3.674 30.003 1.00 95.19 75 LEU A C 1
ATOM 618 O O . LEU A 1 75 ? -3.120 3.080 29.571 1.00 95.19 75 LEU A O 1
ATOM 622 N N . PRO A 1 76 ? -2.181 4.942 30.454 1.00 97.38 76 PRO A N 1
ATOM 623 C CA . PRO A 1 76 ? -3.360 5.781 30.279 1.00 97.38 76 PRO A CA 1
ATOM 624 C C . PRO A 1 76 ? -3.779 5.883 28.811 1.00 97.38 76 PRO A C 1
ATOM 626 O O . PRO A 1 76 ? -2.953 5.756 27.907 1.00 97.38 76 PRO A O 1
ATOM 629 N N . GLU A 1 77 ? -5.066 6.144 28.596 1.00 97.06 77 GLU A N 1
ATOM 630 C CA . GLU A 1 77 ? -5.585 6.473 27.270 1.00 97.06 77 GLU A CA 1
ATOM 631 C C . GLU A 1 77 ? -4.850 7.687 26.687 1.00 97.06 77 GLU A C 1
ATOM 633 O O . GLU A 1 77 ? -4.509 8.630 27.407 1.00 97.06 77 GLU A O 1
ATOM 638 N N . MET A 1 78 ? -4.596 7.652 25.381 1.00 96.62 78 MET A N 1
ATOM 639 C CA . MET A 1 78 ? -3.843 8.686 24.681 1.00 96.62 78 MET A CA 1
ATOM 640 C C . MET A 1 78 ? -4.447 8.958 23.302 1.00 96.62 78 MET A C 1
ATOM 642 O O . MET A 1 78 ? -4.674 8.033 22.524 1.00 96.62 78 MET A O 1
ATOM 646 N N . GLU A 1 79 ? -4.631 10.236 22.968 1.00 97.25 79 GLU A N 1
ATOM 647 C CA . GLU A 1 79 ? -4.921 10.676 21.600 1.00 97.25 79 GLU A CA 1
ATOM 648 C C . GLU A 1 79 ? -3.609 11.065 20.908 1.00 97.25 79 GLU A C 1
ATOM 650 O O . GLU A 1 79 ? -2.856 11.917 21.384 1.00 97.25 79 GLU A O 1
ATOM 655 N N . LEU A 1 80 ? -3.327 10.428 19.775 1.00 97.69 80 LEU A N 1
ATOM 656 C CA . LEU A 1 80 ? -2.196 10.740 18.913 1.00 97.69 80 LEU A CA 1
ATOM 657 C C . LEU A 1 80 ? -2.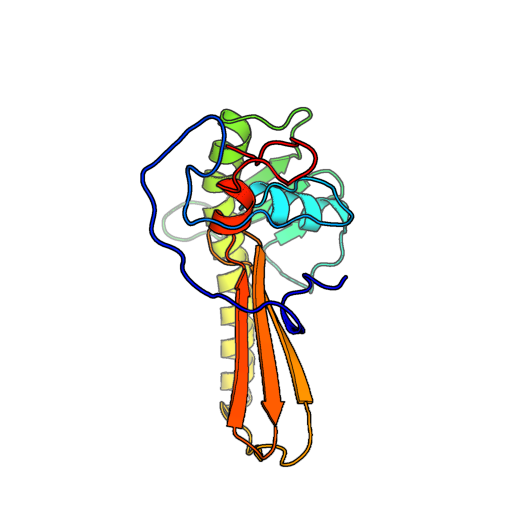680 11.519 17.698 1.00 97.69 80 LEU A C 1
ATOM 659 O O . LEU A 1 80 ? -3.589 11.081 16.996 1.00 97.69 80 LEU A O 1
ATOM 663 N N . GLU A 1 81 ? -2.015 12.629 17.392 1.00 97.88 81 GLU A N 1
ATOM 664 C CA . GLU A 1 81 ? -2.311 13.420 16.203 1.00 97.88 81 GLU A CA 1
ATOM 665 C C . GLU A 1 81 ? -1.140 13.393 15.218 1.00 97.88 81 GLU A C 1
ATOM 667 O O . GLU A 1 81 ? -0.036 13.863 15.501 1.00 97.88 81 GLU A O 1
ATOM 672 N N . TRP A 1 82 ? -1.386 12.865 14.020 1.00 98.06 82 TRP A N 1
ATOM 673 C CA . TRP A 1 82 ? -0.458 12.967 12.902 1.00 98.06 82 TRP A CA 1
ATOM 674 C C . TRP A 1 82 ? -0.926 14.052 11.936 1.00 98.06 82 TRP A C 1
ATOM 676 O O . TRP A 1 82 ? -1.936 13.890 11.258 1.00 98.06 82 TRP A O 1
ATOM 686 N N . LYS A 1 83 ? -0.169 15.146 11.833 1.00 97.88 83 LYS A N 1
ATOM 687 C CA . LYS A 1 83 ? -0.405 16.199 10.835 1.00 97.88 83 LYS A CA 1
ATOM 688 C C . LYS A 1 83 ? 0.346 15.936 9.536 1.00 97.88 83 LYS A C 1
ATOM 690 O O . LYS A 1 83 ? 1.528 15.566 9.569 1.00 97.88 83 LYS A O 1
ATOM 695 N N . ILE A 1 84 ? -0.310 16.220 8.412 1.00 97.25 84 ILE A N 1
ATOM 696 C CA . ILE A 1 84 ? 0.309 16.186 7.085 1.00 97.25 84 ILE A CA 1
ATOM 697 C C . ILE A 1 84 ? 1.485 17.174 7.074 1.00 97.25 84 ILE A C 1
ATOM 699 O O . ILE A 1 84 ? 1.308 18.351 7.401 1.00 97.25 84 ILE A O 1
ATOM 703 N N . PRO A 1 85 ? 2.704 16.727 6.733 1.00 95.62 85 PRO A N 1
ATOM 704 C CA . PRO A 1 85 ? 3.850 17.619 6.716 1.00 95.62 85 PRO A CA 1
ATOM 705 C C . PRO A 1 85 ? 3.784 18.596 5.541 1.00 95.62 85 PRO A C 1
ATOM 707 O O . PRO A 1 85 ? 3.365 18.243 4.442 1.00 95.62 85 PRO A O 1
ATOM 710 N N . LYS A 1 86 ? 4.293 19.817 5.747 1.00 94.12 86 LYS A N 1
ATOM 711 C CA . LYS A 1 86 ? 4.429 20.820 4.673 1.00 94.12 86 LYS A CA 1
ATOM 712 C C . LYS A 1 86 ? 5.431 20.401 3.593 1.00 94.12 86 LYS A C 1
ATOM 714 O O . LYS A 1 86 ? 5.337 20.857 2.461 1.00 94.12 86 LYS A O 1
ATOM 719 N N . GLN A 1 87 ? 6.413 19.581 3.962 1.00 93.62 87 GLN A N 1
ATOM 720 C CA . GLN A 1 87 ? 7.443 19.061 3.068 1.00 93.62 87 GLN A CA 1
ATOM 721 C C . GLN A 1 87 ? 7.643 17.577 3.343 1.00 93.62 87 GLN A C 1
ATOM 723 O O . GLN A 1 87 ? 7.758 17.175 4.497 1.00 93.62 87 GLN A O 1
ATOM 728 N N . ILE A 1 88 ? 7.724 16.768 2.293 1.00 90.19 88 ILE A N 1
ATOM 729 C CA . ILE A 1 88 ? 7.985 15.334 2.420 1.00 90.19 88 ILE A CA 1
ATOM 730 C C . ILE A 1 88 ? 9.496 15.117 2.323 1.00 90.19 88 ILE A C 1
ATOM 732 O O . ILE A 1 88 ? 10.111 15.418 1.304 1.00 90.19 88 ILE A O 1
ATOM 736 N N . ASN A 1 89 ? 10.101 14.606 3.395 1.00 94.62 89 ASN A N 1
ATOM 737 C CA . ASN A 1 89 ? 11.529 14.298 3.468 1.00 94.62 89 ASN A CA 1
ATOM 738 C C . ASN A 1 89 ? 11.777 12.985 4.239 1.00 94.62 89 ASN A C 1
ATOM 740 O O . ASN A 1 89 ? 10.844 12.327 4.702 1.00 94.62 89 ASN A O 1
ATOM 744 N N . ALA A 1 90 ? 13.044 12.598 4.402 1.00 96.31 90 ALA A N 1
ATOM 745 C CA . ALA A 1 90 ? 13.414 11.363 5.095 1.00 96.31 90 ALA A CA 1
ATOM 746 C C . ALA A 1 90 ? 12.930 11.301 6.558 1.00 96.31 90 ALA A C 1
ATOM 748 O O . ALA A 1 90 ? 12.480 10.245 7.009 1.00 96.31 90 ALA A O 1
ATOM 749 N N . PHE A 1 91 ? 12.985 12.419 7.290 1.00 96.94 91 PHE A N 1
ATOM 750 C CA . PHE A 1 91 ? 12.492 12.486 8.666 1.00 96.94 91 PHE A CA 1
ATOM 751 C C . PHE A 1 91 ? 10.982 12.256 8.709 1.00 96.94 91 PHE A C 1
ATOM 753 O O . PHE A 1 91 ? 10.503 11.433 9.482 1.00 96.94 91 PHE A O 1
ATOM 760 N N . GLU A 1 92 ? 10.241 12.893 7.807 1.00 96.69 92 GLU A N 1
ATOM 761 C CA . GLU A 1 92 ? 8.789 12.770 7.708 1.00 96.69 92 GLU A CA 1
ATOM 762 C C . GLU A 1 92 ? 8.330 11.367 7.309 1.00 96.69 92 GLU A C 1
ATOM 764 O O . GLU A 1 92 ? 7.364 10.844 7.870 1.00 96.69 92 GLU A O 1
ATOM 769 N N . ARG A 1 93 ? 9.080 10.694 6.428 1.00 95.62 93 ARG A N 1
ATOM 770 C CA . ARG A 1 93 ? 8.873 9.269 6.120 1.00 95.62 93 ARG A CA 1
ATOM 771 C C . ARG A 1 93 ? 9.018 8.397 7.376 1.00 95.62 93 ARG A C 1
ATOM 773 O O . ARG A 1 93 ? 8.247 7.454 7.559 1.00 95.62 93 ARG A O 1
ATOM 780 N N . ASN A 1 94 ? 9.986 8.699 8.244 1.00 96.81 94 ASN A N 1
ATOM 781 C CA . ASN A 1 94 ? 10.211 7.961 9.491 1.00 96.81 94 ASN A CA 1
ATOM 782 C C . ASN A 1 94 ? 9.187 8.314 10.577 1.00 96.81 94 ASN A C 1
ATOM 784 O O . ASN A 1 94 ? 8.660 7.402 11.215 1.00 96.81 94 ASN A O 1
ATOM 788 N N . ARG A 1 95 ? 8.838 9.597 10.733 1.00 97.25 95 ARG A N 1
ATOM 789 C CA . ARG A 1 95 ? 7.767 10.066 11.625 1.00 97.25 95 ARG A CA 1
ATOM 790 C C . ARG A 1 95 ? 6.455 9.376 11.279 1.00 97.25 95 ARG A C 1
ATOM 792 O O . ARG A 1 95 ? 5.837 8.771 12.148 1.00 97.25 95 ARG A O 1
ATOM 799 N N . ALA A 1 96 ? 6.069 9.378 10.005 1.00 96.50 96 ALA A N 1
ATOM 800 C CA . ALA A 1 96 ? 4.874 8.677 9.554 1.00 96.50 96 ALA A CA 1
ATOM 801 C C . ALA A 1 96 ? 4.940 7.170 9.830 1.00 96.50 96 ALA A C 1
ATOM 803 O O . ALA A 1 96 ? 3.937 6.584 10.208 1.00 96.50 96 ALA A O 1
ATOM 804 N N . ARG A 1 97 ? 6.109 6.526 9.708 1.00 96.25 97 ARG A N 1
ATOM 805 C CA . ARG A 1 97 ? 6.253 5.105 10.067 1.00 96.25 97 ARG A CA 1
ATOM 806 C C . ARG A 1 97 ? 6.037 4.851 11.561 1.00 96.25 97 ARG A C 1
ATOM 808 O O . ARG A 1 97 ? 5.402 3.857 11.895 1.00 96.25 97 ARG A O 1
ATOM 815 N N . ALA A 1 98 ? 6.517 5.739 12.432 1.00 96.81 98 ALA A N 1
ATOM 816 C CA . ALA A 1 98 ? 6.288 5.640 13.873 1.00 96.81 98 ALA A CA 1
ATOM 817 C C . ALA A 1 98 ? 4.792 5.769 14.215 1.00 96.81 98 ALA A C 1
ATOM 819 O O . ALA A 1 98 ? 4.234 4.893 14.869 1.00 96.81 98 ALA A O 1
ATOM 820 N N . TYR A 1 99 ? 4.114 6.791 13.680 1.00 97.75 99 TYR A N 1
ATOM 821 C CA . TYR A 1 99 ? 2.658 6.936 13.827 1.00 97.75 99 TYR A CA 1
ATOM 822 C C . TYR A 1 99 ? 1.875 5.812 13.128 1.00 97.75 99 TYR A C 1
ATOM 824 O O . TYR A 1 99 ? 0.792 5.437 13.569 1.00 97.75 99 TYR A O 1
ATOM 832 N N . GLY A 1 100 ? 2.440 5.224 12.075 1.00 96.62 100 GLY A N 1
ATOM 833 C CA . GLY A 1 100 ? 1.876 4.094 11.345 1.00 96.62 100 GLY A CA 1
ATOM 834 C C . GLY A 1 100 ? 1.645 2.850 12.200 1.00 96.62 100 GLY A C 1
ATOM 835 O O . GLY A 1 100 ? 0.777 2.041 11.867 1.00 96.62 100 GLY A O 1
ATOM 836 N N . VAL A 1 101 ? 2.379 2.709 13.308 1.00 95.75 101 VAL A N 1
ATOM 837 C CA . VAL A 1 101 ? 2.134 1.660 14.306 1.00 95.75 101 VAL A CA 1
ATOM 838 C C . VAL A 1 101 ? 0.775 1.878 14.968 1.00 95.75 101 VAL A C 1
ATOM 840 O O . VAL A 1 101 ? -0.064 0.981 14.922 1.00 95.75 101 VAL A O 1
ATOM 843 N N . ALA A 1 102 ? 0.521 3.083 15.489 1.00 96.25 102 ALA A N 1
ATOM 844 C CA . ALA A 1 102 ? -0.765 3.447 16.085 1.00 96.25 102 ALA A CA 1
ATOM 845 C C . ALA A 1 102 ? -1.906 3.367 15.061 1.00 96.25 102 ALA A C 1
ATOM 847 O O . ALA A 1 102 ? -2.947 2.783 15.343 1.00 96.25 102 ALA A O 1
ATOM 848 N N . PHE A 1 103 ? -1.677 3.858 13.839 1.00 96.44 103 PHE A N 1
ATOM 849 C CA . PHE A 1 103 ? -2.645 3.768 12.743 1.00 96.44 103 PHE A CA 1
ATOM 850 C C . PHE A 1 103 ? -3.055 2.318 12.456 1.00 96.44 103 PHE A C 1
ATOM 852 O O . PHE A 1 103 ? -4.235 1.993 12.362 1.00 96.44 103 PHE A O 1
ATOM 859 N N . THR A 1 104 ? -2.081 1.413 12.350 1.00 95.62 104 THR A N 1
ATOM 860 C CA . THR A 1 104 ? -2.356 -0.005 12.081 1.00 95.62 104 THR A CA 1
ATOM 861 C C . THR A 1 104 ? -3.033 -0.678 13.275 1.00 95.62 104 THR A C 1
ATOM 863 O O . THR A 1 104 ? -3.961 -1.465 13.082 1.00 95.62 104 THR A O 1
ATOM 866 N N . ALA A 1 105 ? -2.615 -0.355 14.502 1.00 95.44 105 ALA A N 1
ATOM 867 C CA . ALA A 1 105 ? -3.232 -0.869 15.721 1.00 95.44 105 ALA A CA 1
ATOM 868 C C . ALA A 1 105 ? -4.708 -0.463 15.822 1.00 95.44 105 ALA A C 1
ATOM 870 O O . ALA A 1 105 ? -5.560 -1.318 16.036 1.00 95.44 105 ALA A O 1
ATOM 871 N N . ALA A 1 106 ? -5.028 0.806 15.574 1.00 95.69 106 ALA A N 1
ATOM 872 C CA . ALA A 1 106 ? -6.393 1.317 15.612 1.00 95.69 106 ALA A CA 1
ATOM 873 C C . ALA A 1 106 ? -7.302 0.698 14.532 1.00 95.69 106 ALA A C 1
ATOM 875 O O . ALA A 1 106 ? -8.435 0.315 14.825 1.00 95.69 106 ALA A O 1
ATOM 876 N N . ILE A 1 107 ? -6.797 0.471 13.312 1.00 95.25 107 ILE A N 1
ATOM 877 C CA . ILE A 1 107 ? -7.528 -0.324 12.303 1.00 95.25 107 ILE A CA 1
ATOM 878 C C . ILE A 1 107 ? -7.762 -1.754 12.797 1.00 95.25 107 ILE A C 1
ATOM 880 O O . ILE A 1 107 ? -8.868 -2.275 12.672 1.00 95.25 107 ILE A O 1
ATOM 884 N N . THR A 1 108 ? -6.737 -2.384 13.369 1.00 95.94 108 THR A N 1
ATOM 885 C CA . THR A 1 108 ? -6.815 -3.773 13.838 1.00 95.94 108 THR A CA 1
ATOM 886 C C . THR A 1 108 ? -7.819 -3.922 14.978 1.00 95.94 108 THR A C 1
ATOM 888 O O . THR A 1 108 ? -8.602 -4.866 14.969 1.00 95.94 108 THR A O 1
ATOM 891 N N . MET A 1 109 ? -7.849 -2.980 15.925 1.00 95.81 109 MET A N 1
ATOM 892 C CA . MET A 1 109 ? -8.835 -2.955 17.010 1.00 95.81 109 MET A CA 1
ATOM 893 C C . MET A 1 109 ? -10.260 -2.842 16.461 1.00 95.81 109 MET A C 1
ATOM 895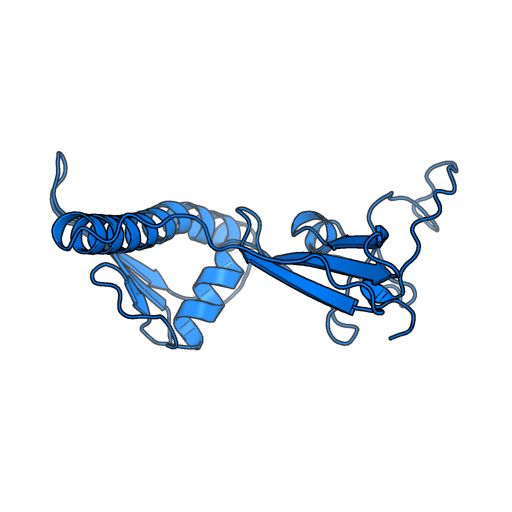 O O . MET A 1 109 ? -11.112 -3.642 16.837 1.00 95.81 109 MET A O 1
ATOM 899 N N . ASN A 1 110 ? -10.505 -1.937 15.506 1.00 95.75 110 ASN A N 1
ATOM 900 C CA . ASN A 1 110 ? -11.811 -1.815 14.851 1.00 95.75 110 ASN A CA 1
ATOM 901 C C . ASN A 1 110 ? -12.231 -3.121 14.152 1.00 95.75 110 ASN A C 1
ATOM 903 O O . ASN A 1 110 ? -13.347 -3.604 14.327 1.00 95.75 110 ASN A O 1
ATOM 907 N N . MET A 1 111 ? -11.316 -3.741 13.398 1.00 95.69 111 MET A N 1
ATOM 908 C CA . MET A 1 111 ? -11.572 -5.023 12.730 1.00 95.69 111 MET A CA 1
ATOM 909 C C . MET A 1 111 ? -11.838 -6.158 13.726 1.00 95.69 111 MET A C 1
ATOM 911 O O . MET A 1 111 ? -12.663 -7.029 13.456 1.00 95.69 111 MET A O 1
ATOM 915 N N . LEU A 1 112 ? -11.159 -6.157 14.875 1.00 96.12 112 LEU A N 1
ATOM 916 C CA . LEU A 1 112 ? -11.359 -7.155 15.921 1.00 96.12 112 LEU A CA 1
ATOM 917 C C . LEU A 1 112 ? -12.743 -7.022 16.565 1.00 96.12 112 LEU A C 1
ATOM 919 O O . LEU A 1 112 ? -13.408 -8.038 16.761 1.00 96.12 112 LEU A O 1
ATOM 923 N N . LEU A 1 113 ? -13.205 -5.796 16.835 1.00 95.44 113 LEU A N 1
ATOM 924 C CA . LEU A 1 113 ? -14.562 -5.551 17.335 1.00 95.44 113 LEU A CA 1
ATOM 925 C C . LEU A 1 113 ? -15.620 -6.046 16.344 1.00 95.44 113 LEU A C 1
ATOM 927 O O . LEU A 1 113 ? -16.502 -6.809 16.734 1.00 95.44 113 LEU A O 1
ATOM 931 N N . GLN A 1 114 ? -15.468 -5.724 15.055 1.00 94.81 114 GLN A N 1
ATOM 932 C CA . GLN A 1 114 ? -16.349 -6.249 14.004 1.00 94.81 114 GLN A CA 1
ATOM 933 C C . GLN A 1 114 ? -16.329 -7.785 13.955 1.00 94.81 114 GLN A C 1
ATOM 935 O O . GLN A 1 114 ? -17.373 -8.423 13.830 1.00 94.81 114 GLN A O 1
ATOM 940 N N . GLY A 1 115 ? -15.149 -8.395 14.103 1.00 95.75 115 GLY A N 1
ATOM 941 C CA . GLY A 1 115 ? -15.000 -9.848 14.187 1.00 95.75 115 GLY A CA 1
ATOM 942 C C . GLY A 1 115 ? -15.731 -10.454 15.390 1.00 95.75 115 GLY A C 1
ATOM 943 O O . GLY A 1 115 ? -16.419 -11.465 15.246 1.00 95.75 115 GLY A O 1
ATOM 944 N N . PHE A 1 116 ? -15.635 -9.829 16.566 1.00 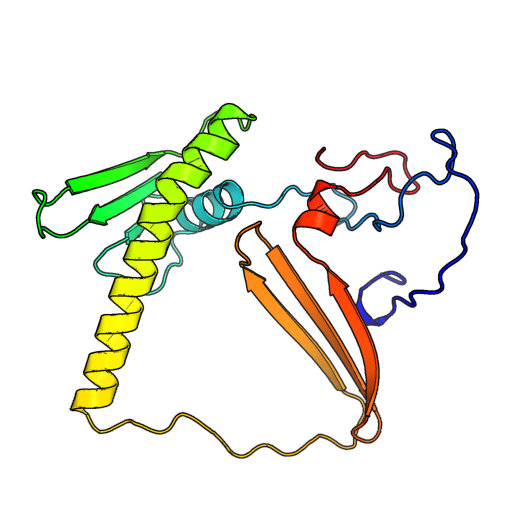96.75 116 PHE A N 1
ATOM 945 C CA . PHE A 1 116 ? -16.379 -10.254 17.752 1.00 96.75 116 PHE A CA 1
ATOM 946 C C . PHE A 1 116 ? -17.888 -10.097 17.579 1.00 96.75 116 PHE A C 1
ATOM 948 O O . PHE A 1 116 ? -18.632 -10.974 18.013 1.00 96.75 116 PHE A O 1
ATOM 955 N N . ASP A 1 117 ? -18.353 -9.039 16.920 1.00 96.62 117 ASP A N 1
ATOM 956 C CA . ASP A 1 117 ? -19.777 -8.841 16.650 1.00 96.62 117 ASP A CA 1
ATOM 957 C C . ASP A 1 117 ? -20.336 -9.922 15.721 1.00 96.62 117 ASP A C 1
ATOM 959 O O . ASP A 1 117 ? -21.389 -10.494 16.012 1.00 96.62 117 ASP A O 1
ATOM 963 N N . LEU A 1 118 ? -19.616 -10.256 14.644 1.00 96.94 118 LEU A N 1
ATOM 964 C CA . LEU A 1 118 ? -19.973 -11.370 13.759 1.00 96.94 118 LEU A CA 1
ATOM 965 C C . LEU A 1 118 ? -20.003 -12.696 14.527 1.00 96.94 118 LEU A C 1
ATOM 967 O O . LEU A 1 118 ? -20.962 -13.462 14.412 1.00 96.94 118 LEU A O 1
ATOM 971 N N . TRP A 1 119 ? -19.005 -12.943 15.379 1.00 97.06 119 TRP A N 1
ATOM 972 C CA . TRP A 1 119 ? -18.963 -14.154 16.192 1.00 97.06 119 TRP A CA 1
ATOM 973 C C . TRP A 1 119 ? -20.144 -14.238 17.170 1.00 97.06 119 TRP A C 1
ATOM 975 O O . TRP A 1 119 ? -20.796 -15.280 17.238 1.00 97.06 119 TRP A O 1
ATOM 985 N N . ARG A 1 120 ? -20.492 -13.149 17.871 1.00 97.75 120 ARG A N 1
ATOM 986 C CA . ARG A 1 120 ? -21.665 -13.110 18.769 1.00 97.75 120 ARG A CA 1
ATOM 987 C C . ARG A 1 120 ? -22.979 -13.374 18.031 1.00 97.75 120 ARG A C 1
ATOM 989 O O . ARG A 1 120 ? -23.874 -13.987 18.603 1.00 97.75 120 ARG A O 1
ATOM 996 N N . LYS A 1 121 ? -23.089 -12.955 16.767 1.00 98.12 121 LYS A N 1
ATOM 997 C CA . LYS A 1 121 ? -24.240 -13.247 15.891 1.00 98.12 121 LYS A CA 1
ATOM 998 C C . LYS A 1 121 ? -24.239 -14.679 15.337 1.00 98.12 121 LYS A C 1
ATOM 1000 O O . LYS A 1 121 ? -25.192 -15.075 14.673 1.00 98.12 121 LYS A O 1
ATOM 1005 N N . GLY A 1 122 ? -23.186 -15.458 15.590 1.00 97.88 122 GLY A N 1
ATOM 1006 C CA . GLY A 1 122 ? -22.998 -16.798 15.030 1.00 97.88 122 GLY A CA 1
ATOM 1007 C C . GLY A 1 122 ? -22.545 -16.805 13.563 1.00 97.88 122 GLY A C 1
ATOM 1008 O O . GLY A 1 122 ? -22.470 -17.871 12.947 1.00 97.88 122 GLY A O 1
ATOM 1009 N N . GLU A 1 123 ? -22.205 -15.645 12.993 1.00 97.44 123 GLU A N 1
ATOM 1010 C CA . GLU A 1 123 ? -21.762 -15.484 11.605 1.00 97.44 123 GLU A CA 1
ATOM 1011 C C . GLU A 1 123 ? -20.302 -15.933 11.438 1.00 97.44 123 GLU A C 1
ATOM 1013 O O . GLU A 1 123 ? -19.366 -15.141 11.382 1.00 97.44 123 GLU A O 1
ATOM 1018 N N . THR A 1 124 ? -20.097 -17.247 11.359 1.00 96.19 124 THR A N 1
ATOM 1019 C CA . THR A 1 124 ? -18.761 -17.879 11.353 1.00 96.19 124 THR A CA 1
ATOM 1020 C C . THR A 1 124 ? -18.296 -18.348 9.969 1.00 96.19 124 THR A C 1
ATOM 1022 O O . THR A 1 124 ? -17.252 -18.990 9.829 1.00 96.19 124 THR A O 1
ATOM 1025 N N . LYS A 1 125 ? -19.051 -18.043 8.907 1.00 96.12 125 LYS A N 1
ATOM 1026 C CA . LYS A 1 125 ? -18.717 -18.456 7.537 1.00 96.12 125 LYS A CA 1
ATOM 1027 C C . LYS A 1 125 ? -17.468 -17.716 7.034 1.00 96.12 125 LYS A C 1
ATOM 1029 O O . LYS A 1 125 ? -17.540 -16.548 6.679 1.00 96.12 125 LYS A O 1
ATOM 1034 N N . ALA A 1 126 ? -16.352 -18.432 6.900 1.00 94.69 126 ALA A N 1
ATOM 1035 C CA . ALA A 1 126 ? -15.078 -17.887 6.410 1.00 94.69 126 ALA A CA 1
ATOM 1036 C C . ALA A 1 126 ? -14.762 -18.216 4.933 1.00 94.69 126 ALA A C 1
ATOM 1038 O O . ALA A 1 126 ? -13.717 -17.825 4.416 1.00 94.69 126 ALA A O 1
ATOM 1039 N N . TRP A 1 127 ? -15.637 -18.955 4.238 1.00 97.12 127 TRP A N 1
ATOM 1040 C CA . TRP A 1 127 ? -15.408 -19.402 2.860 1.00 97.12 127 TRP A CA 1
ATOM 1041 C C . TRP A 1 127 ? -16.686 -19.377 2.023 1.00 97.12 127 TRP A C 1
ATOM 1043 O O . TRP A 1 127 ? -17.771 -19.713 2.502 1.00 97.12 127 TRP A O 1
ATOM 1053 N N . THR A 1 128 ? -16.548 -19.027 0.745 1.00 97.00 128 THR A N 1
ATOM 1054 C CA . THR A 1 128 ? -17.627 -19.088 -0.246 1.00 97.00 128 THR A CA 1
ATOM 1055 C C . THR A 1 128 ? -17.171 -19.905 -1.448 1.00 97.00 128 THR A C 1
ATOM 1057 O O . THR A 1 128 ? -16.070 -19.707 -1.961 1.00 97.00 128 THR A O 1
ATOM 1060 N N . LYS A 1 129 ? -18.030 -20.825 -1.907 1.00 97.12 129 LYS A N 1
ATOM 1061 C CA . LYS A 1 129 ? -17.780 -21.629 -3.104 1.00 97.12 129 LYS A CA 1
ATOM 1062 C C . LYS A 1 129 ? -17.594 -20.720 -4.312 1.00 97.12 129 LYS A C 1
ATOM 1064 O O . LYS A 1 129 ? -18.428 -19.861 -4.578 1.00 97.12 129 LYS A O 1
ATOM 1069 N N . PHE A 1 130 ? -16.534 -20.962 -5.065 1.00 95.50 130 PHE A N 1
ATOM 1070 C CA . PHE A 1 130 ? -16.267 -20.298 -6.332 1.00 95.50 130 PHE A CA 1
ATOM 1071 C C . PHE A 1 130 ? -16.015 -21.344 -7.415 1.00 95.50 130 PHE A C 1
ATOM 1073 O O . PHE A 1 130 ? -15.743 -22.513 -7.132 1.00 95.50 130 PHE A O 1
ATOM 1080 N N . THR A 1 131 ? -16.123 -20.923 -8.669 1.00 95.81 131 THR A N 1
ATOM 1081 C CA . THR A 1 131 ? -15.725 -21.728 -9.824 1.00 95.81 131 THR A CA 1
ATOM 1082 C C . THR A 1 131 ? -14.613 -20.996 -10.554 1.00 95.81 131 THR A C 1
ATOM 1084 O O . THR A 1 131 ? -14.573 -19.768 -10.550 1.00 95.81 131 THR A O 1
ATOM 1087 N N . ILE A 1 132 ? -13.680 -21.743 -11.143 1.00 94.44 132 ILE A N 1
ATOM 1088 C CA . ILE A 1 132 ? -12.628 -21.144 -11.964 1.00 94.44 132 ILE A CA 1
ATOM 1089 C C . ILE A 1 132 ? -13.241 -20.850 -13.338 1.00 94.44 132 ILE A C 1
ATOM 1091 O O . ILE A 1 132 ? -13.645 -21.805 -14.016 1.00 94.44 132 ILE A O 1
ATOM 1095 N N . PRO A 1 133 ? -13.310 -19.575 -13.765 1.00 92.38 133 PRO A N 1
ATOM 1096 C CA . PRO A 1 133 ? -13.844 -19.229 -15.074 1.00 92.38 133 PRO A CA 1
ATOM 1097 C C . PRO A 1 133 ? -13.070 -19.940 -16.188 1.00 92.38 133 PRO A C 1
ATOM 1099 O O . PRO A 1 133 ? -11.850 -20.094 -16.117 1.00 92.38 133 PRO A O 1
ATOM 1102 N N . LYS A 1 134 ? -13.785 -20.395 -17.221 1.00 94.81 134 LYS A N 1
ATOM 1103 C CA . LYS A 1 134 ? -13.180 -21.047 -18.395 1.00 94.81 134 LYS A CA 1
ATOM 1104 C C . LYS A 1 134 ? -12.894 -20.084 -19.548 1.00 94.81 134 LYS A C 1
ATOM 1106 O O . LYS A 1 134 ? -12.135 -20.456 -20.433 1.00 94.81 134 LYS A O 1
ATOM 1111 N N . GLY A 1 135 ? -13.495 -18.895 -19.537 1.00 95.12 135 GLY A N 1
ATOM 1112 C CA . GLY A 1 135 ? -13.211 -17.839 -20.509 1.00 95.12 135 GLY A CA 1
ATOM 1113 C C . GLY A 1 135 ? -11.937 -17.059 -20.185 1.00 95.12 135 GLY A C 1
ATOM 1114 O O . GLY A 1 135 ? -11.278 -17.319 -19.176 1.00 95.12 135 GLY A O 1
ATOM 1115 N N . GLU A 1 136 ? -11.636 -16.087 -21.041 1.00 97.12 136 GLU A N 1
ATOM 1116 C CA . GLU A 1 136 ? -10.568 -15.112 -20.831 1.00 97.12 136 GLU A CA 1
ATOM 1117 C C . GLU A 1 136 ? -10.973 -14.122 -19.730 1.00 97.12 136 GLU A C 1
ATOM 1119 O O . GLU A 1 136 ? -12.046 -13.519 -19.792 1.00 97.12 136 GLU A O 1
ATOM 1124 N N . ILE A 1 137 ? -10.141 -13.978 -18.697 1.00 97.12 137 ILE A N 1
ATOM 1125 C CA . ILE A 1 137 ? -10.399 -13.088 -17.559 1.00 97.12 137 ILE A CA 1
ATOM 1126 C C . ILE A 1 137 ? -9.144 -12.289 -17.233 1.00 97.12 137 ILE A C 1
ATOM 1128 O O . ILE A 1 137 ? -8.089 -12.853 -16.939 1.00 97.12 137 ILE A O 1
ATOM 1132 N N . LEU A 1 138 ? -9.296 -10.969 -17.177 1.00 97.00 138 LEU A N 1
ATOM 1133 C CA . LEU A 1 138 ? -8.329 -10.061 -16.573 1.00 97.00 138 LEU A CA 1
ATOM 1134 C C . LEU A 1 138 ? -8.819 -9.676 -15.178 1.00 97.00 138 LEU A C 1
ATOM 1136 O O . LEU A 1 138 ? -9.942 -9.203 -15.017 1.00 97.00 138 LEU A O 1
ATOM 1140 N N . ALA A 1 139 ? -7.980 -9.871 -14.164 1.00 96.94 139 ALA A N 1
ATOM 1141 C CA . ALA A 1 139 ? -8.285 -9.468 -12.797 1.00 96.94 139 ALA A CA 1
ATOM 1142 C C . ALA A 1 139 ? -7.096 -8.765 -12.143 1.00 96.94 139 ALA A C 1
ATOM 1144 O O . ALA A 1 139 ? -5.935 -8.959 -12.520 1.00 96.94 139 ALA A O 1
ATOM 1145 N N . VAL A 1 140 ? -7.406 -7.930 -11.155 1.00 98.06 140 VAL A N 1
ATOM 1146 C CA . VAL A 1 140 ? -6.425 -7.203 -10.359 1.00 98.06 140 VAL A CA 1
ATOM 1147 C C . VAL A 1 140 ? -6.814 -7.238 -8.887 1.00 98.06 140 VAL A C 1
ATOM 1149 O O . VAL A 1 140 ? -7.983 -7.087 -8.542 1.00 98.06 140 VAL A O 1
ATOM 1152 N N . GLY A 1 141 ? -5.825 -7.449 -8.026 1.00 98.19 141 GLY A N 1
ATOM 1153 C CA . GLY A 1 141 ? -5.935 -7.271 -6.585 1.00 98.19 141 GLY A CA 1
ATOM 1154 C C . GLY A 1 141 ? -5.038 -6.125 -6.144 1.00 98.19 141 GLY A C 1
ATOM 1155 O O . GLY A 1 141 ? -3.835 -6.144 -6.418 1.00 98.19 141 GLY A O 1
ATOM 1156 N N . TYR A 1 142 ? -5.617 -5.143 -5.459 1.00 97.56 142 TYR A N 1
ATOM 1157 C CA . TYR A 1 142 ? -4.880 -4.059 -4.820 1.00 97.56 142 TYR A CA 1
ATOM 1158 C C . TYR A 1 142 ? -4.804 -4.302 -3.321 1.00 97.56 142 TYR A C 1
ATOM 1160 O O . TYR A 1 142 ? -5.769 -4.748 -2.703 1.00 97.56 142 TYR A O 1
ATOM 1168 N N . THR A 1 143 ? -3.658 -3.992 -2.733 1.00 95.50 143 THR A N 1
ATOM 1169 C CA . THR A 1 143 ? -3.510 -3.960 -1.284 1.00 95.50 143 THR A CA 1
ATOM 1170 C C . THR A 1 143 ? -2.476 -2.921 -0.881 1.00 95.50 143 THR A C 1
ATOM 1172 O O . THR A 1 143 ? -1.635 -2.489 -1.670 1.00 95.50 143 THR A O 1
ATOM 1175 N N . GLU A 1 144 ? -2.551 -2.522 0.374 1.00 93.62 144 GLU A N 1
ATOM 1176 C CA . GLU A 1 144 ? -1.642 -1.587 1.010 1.00 93.62 144 GLU A CA 1
ATOM 1177 C C . GLU A 1 144 ? -0.689 -2.389 1.910 1.00 93.62 144 GLU A C 1
ATOM 1179 O O . GLU A 1 144 ? -0.913 -2.583 3.106 1.00 93.62 144 GLU A O 1
ATOM 1184 N N . ALA A 1 145 ? 0.396 -2.894 1.319 1.00 94.44 145 ALA A N 1
ATOM 1185 C CA . ALA A 1 145 ? 1.425 -3.652 2.027 1.00 94.44 145 ALA A CA 1
ATOM 1186 C C . ALA A 1 145 ? 2.206 -2.757 3.007 1.00 94.44 145 ALA A C 1
ATOM 1188 O O . ALA A 1 145 ? 2.146 -1.535 2.934 1.00 94.44 145 ALA A O 1
ATOM 1189 N N . GLY A 1 146 ? 3.010 -3.326 3.911 1.00 90.44 146 GLY A N 1
ATOM 1190 C CA . GLY A 1 146 ? 3.732 -2.538 4.932 1.00 90.44 146 GLY A CA 1
ATOM 1191 C C . GLY A 1 146 ? 4.656 -1.429 4.389 1.00 90.44 146 GLY A C 1
ATOM 1192 O O . GLY A 1 146 ? 5.003 -0.500 5.115 1.00 90.44 146 GLY A O 1
ATOM 1193 N N . ARG A 1 147 ? 5.043 -1.501 3.107 1.00 94.25 147 ARG A N 1
ATOM 1194 C CA . ARG A 1 147 ? 5.856 -0.485 2.413 1.00 94.25 147 ARG A CA 1
ATOM 1195 C C . ARG A 1 147 ? 5.060 0.385 1.432 1.00 94.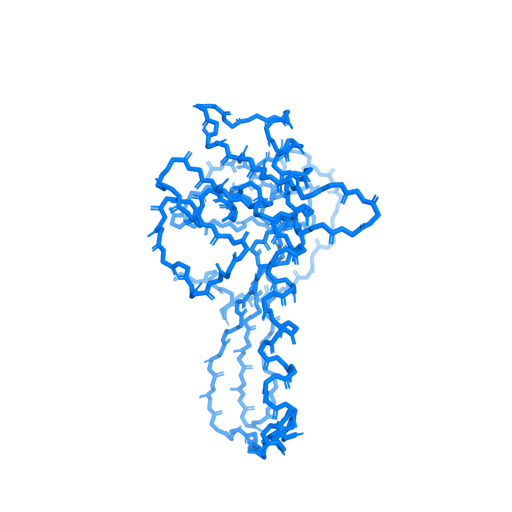25 147 ARG A C 1
ATOM 1197 O O . ARG A 1 147 ? 5.683 1.181 0.743 1.00 94.25 147 ARG A O 1
ATOM 1204 N N . GLY A 1 148 ? 3.736 0.249 1.377 1.00 94.88 148 GLY A N 1
ATOM 1205 C CA . GLY A 1 148 ? 2.852 1.021 0.506 1.00 94.88 148 GLY A CA 1
ATOM 1206 C C . GLY A 1 148 ? 2.073 0.166 -0.495 1.00 94.88 148 GLY A C 1
ATOM 1207 O O . GLY A 1 148 ? 1.788 -1.008 -0.255 1.00 94.88 148 GLY A O 1
ATOM 1208 N N . TYR A 1 149 ? 1.767 0.764 -1.638 1.00 94.88 149 TYR A N 1
ATOM 1209 C CA . TYR A 1 149 ? 0.898 0.240 -2.680 1.00 94.88 149 TYR A CA 1
ATOM 1210 C C . TYR A 1 149 ? 1.462 -1.016 -3.358 1.00 94.88 149 TYR A C 1
ATOM 1212 O O . TYR A 1 149 ? 2.578 -1.025 -3.887 1.00 94.88 149 TYR A O 1
ATOM 1220 N N . LEU A 1 150 ? 0.657 -2.078 -3.369 1.00 97.12 150 LEU A N 1
ATOM 1221 C CA . LEU A 1 150 ? 0.934 -3.366 -3.994 1.00 97.12 150 LEU A CA 1
ATOM 1222 C C . LEU A 1 150 ? -0.219 -3.721 -4.934 1.00 97.12 150 LEU A C 1
ATOM 1224 O O . LEU A 1 150 ? -1.394 -3.599 -4.587 1.00 97.12 150 LEU A O 1
ATOM 1228 N N . SER A 1 151 ? 0.123 -4.211 -6.122 1.00 97.62 151 SER A N 1
ATOM 1229 C CA . SER A 1 151 ? -0.863 -4.732 -7.064 1.00 97.62 151 SER A CA 1
ATOM 1230 C C . SER A 1 151 ? -0.436 -6.072 -7.642 1.00 97.62 151 SER A C 1
ATOM 1232 O O . SER A 1 151 ? 0.725 -6.276 -8.003 1.00 97.62 151 SER A O 1
ATOM 1234 N N . HIS A 1 152 ? -1.400 -6.979 -7.738 1.00 98.44 152 HIS A N 1
ATOM 1235 C CA . HIS A 1 152 ? -1.281 -8.263 -8.412 1.00 98.44 152 HIS A CA 1
ATOM 1236 C C . HIS A 1 152 ? -2.225 -8.246 -9.604 1.00 98.44 152 HIS A C 1
ATOM 1238 O O . HIS A 1 152 ? -3.424 -8.064 -9.429 1.00 98.44 152 HIS A O 1
ATOM 1244 N N . HIS A 1 153 ? -1.696 -8.438 -10.804 1.00 98.31 153 HIS A N 1
ATOM 1245 C CA . HIS A 1 153 ? -2.477 -8.510 -12.030 1.00 98.31 153 HIS A CA 1
ATOM 1246 C C . HIS A 1 153 ? -2.386 -9.924 -12.580 1.00 98.31 153 HIS A C 1
ATOM 1248 O O . HIS A 1 153 ? -1.286 -10.436 -12.796 1.00 98.31 153 HIS A O 1
ATOM 1254 N N . VAL A 1 154 ? -3.536 -10.545 -12.813 1.00 97.75 154 VAL A N 1
ATOM 1255 C CA . VAL A 1 154 ? -3.634 -11.893 -13.366 1.00 97.75 154 VAL A CA 1
ATOM 1256 C C . VAL A 1 154 ? -4.444 -11.870 -14.654 1.00 97.75 154 VAL A C 1
ATOM 1258 O O . VAL A 1 154 ? -5.455 -11.175 -14.758 1.00 97.75 154 VAL A O 1
ATOM 1261 N N . HIS A 1 155 ? -3.977 -12.638 -15.628 1.00 97.25 155 HIS A N 1
ATOM 1262 C CA . HIS A 1 155 ? -4.704 -12.996 -16.833 1.00 97.25 155 HIS A CA 1
ATOM 1263 C C . HIS A 1 155 ? -4.916 -14.514 -16.804 1.00 97.25 155 HIS A C 1
ATOM 1265 O O . HIS A 1 155 ? -3.948 -15.279 -16.714 1.00 97.25 155 HIS A O 1
ATOM 1271 N N . LEU A 1 156 ? -6.177 -14.940 -16.827 1.00 97.06 156 LEU A N 1
ATOM 1272 C CA . LEU A 1 156 ? -6.592 -16.333 -16.934 1.00 97.06 156 LEU A CA 1
ATOM 1273 C C . LEU A 1 156 ? -7.145 -16.624 -18.332 1.00 97.06 156 LEU A C 1
ATOM 1275 O O . LEU A 1 156 ? -7.926 -15.833 -18.848 1.00 97.06 156 LEU A O 1
ATOM 1279 N N . ASP A 1 157 ? -6.826 -17.794 -18.879 1.00 96.88 157 ASP A N 1
ATOM 1280 C CA . ASP A 1 157 ? -7.499 -18.372 -20.047 1.00 96.88 157 ASP A CA 1
ATOM 1281 C C . ASP A 1 157 ? -7.681 -19.882 -19.835 1.00 96.88 157 ASP A C 1
ATOM 1283 O O . ASP A 1 157 ? -6.803 -20.561 -19.290 1.00 96.88 157 ASP A O 1
ATOM 1287 N N . LYS A 1 158 ? -8.847 -20.425 -20.209 1.00 96.62 158 LYS A N 1
ATOM 1288 C CA . LYS A 1 158 ? -9.207 -21.854 -20.060 1.00 96.62 158 LYS A CA 1
ATOM 1289 C C . LYS A 1 158 ? -8.984 -22.400 -18.646 1.00 96.62 158 LYS A C 1
ATOM 1291 O O . LYS A 1 158 ? -8.680 -23.579 -18.442 1.00 96.62 158 LYS A O 1
ATOM 1296 N N . GLY A 1 159 ? -9.171 -21.541 -17.646 1.00 95.31 159 GLY A N 1
ATOM 1297 C CA . GLY A 1 159 ? -8.958 -21.852 -16.235 1.00 95.31 159 GLY A CA 1
ATOM 1298 C C . GLY A 1 159 ? -7.492 -22.033 -15.830 1.00 95.31 159 GLY A C 1
ATOM 1299 O O . GLY A 1 159 ? -7.225 -22.701 -14.833 1.00 95.31 159 GLY A O 1
ATOM 1300 N N . ARG A 1 160 ? -6.545 -21.474 -16.589 1.00 96.19 160 ARG A N 1
ATOM 1301 C CA . ARG A 1 160 ? -5.108 -21.452 -16.282 1.00 96.19 160 ARG A CA 1
ATOM 1302 C C . ARG A 1 160 ? -4.601 -20.017 -16.252 1.00 96.19 160 ARG A C 1
ATOM 1304 O O . ARG A 1 160 ? -5.096 -19.171 -16.985 1.00 96.19 160 ARG A O 1
ATOM 1311 N N . ILE A 1 161 ? -3.592 -19.758 -15.427 1.00 97.44 161 ILE A N 1
ATOM 1312 C CA . ILE A 1 161 ? -2.878 -18.478 -15.427 1.00 97.44 161 ILE A CA 1
ATOM 1313 C C . ILE A 1 161 ? -1.995 -18.422 -16.674 1.00 97.44 161 ILE A C 1
ATOM 1315 O O . ILE A 1 161 ? -1.109 -19.259 -16.830 1.00 97.44 161 ILE A O 1
ATOM 1319 N N . VAL A 1 162 ? -2.232 -17.437 -17.539 1.00 96.94 162 VAL A N 1
ATOM 1320 C CA . VAL A 1 162 ? -1.419 -17.187 -18.741 1.00 96.94 162 VAL A CA 1
ATOM 1321 C C . VAL A 1 162 ? -0.490 -15.984 -18.581 1.00 96.94 162 VAL A C 1
ATOM 1323 O O . VAL A 1 162 ? 0.554 -15.930 -19.222 1.00 96.94 162 VAL A O 1
ATOM 1326 N N . ASN A 1 163 ? -0.813 -15.049 -17.682 1.00 97.44 163 ASN A N 1
ATOM 1327 C CA . ASN A 1 163 ? 0.109 -14.004 -17.239 1.00 97.44 163 ASN A CA 1
ATOM 1328 C C . ASN A 1 163 ? -0.141 -13.661 -15.766 1.00 97.44 163 ASN A C 1
ATOM 1330 O O . ASN A 1 163 ? -1.291 -13.595 -15.324 1.00 97.44 163 ASN A O 1
ATOM 1334 N N . TYR A 1 164 ? 0.929 -13.417 -15.013 1.00 98.06 164 TYR A N 1
ATOM 1335 C CA . TYR A 1 164 ? 0.856 -12.961 -13.628 1.00 98.06 164 TYR A CA 1
ATOM 1336 C C . TYR A 1 164 ? 1.963 -11.947 -13.367 1.00 98.06 164 TYR A C 1
ATOM 1338 O O . TYR A 1 164 ? 3.147 -12.260 -13.483 1.00 98.06 164 TYR A O 1
ATOM 1346 N N . GLN A 1 165 ? 1.583 -10.723 -13.017 1.00 98.12 165 GLN A N 1
ATOM 1347 C CA . GLN A 1 165 ? 2.515 -9.620 -12.814 1.00 98.12 165 GLN A CA 1
ATOM 1348 C C . GLN A 1 165 ? 2.246 -8.954 -11.473 1.00 98.12 165 GLN A C 1
ATOM 1350 O O . GLN A 1 165 ? 1.122 -8.556 -11.163 1.00 98.12 165 GLN A O 1
ATOM 1355 N N . ILE A 1 166 ? 3.306 -8.819 -10.683 1.00 97.31 166 ILE A N 1
ATOM 1356 C CA . ILE A 1 166 ? 3.274 -8.183 -9.371 1.00 97.31 166 ILE A CA 1
ATOM 1357 C C . ILE A 1 166 ? 4.046 -6.876 -9.471 1.00 97.31 166 ILE A C 1
ATOM 1359 O O . ILE A 1 166 ? 5.151 -6.840 -10.014 1.00 97.31 166 ILE A O 1
ATOM 1363 N N . ASN A 1 167 ? 3.469 -5.810 -8.931 1.00 96.44 167 ASN A N 1
ATOM 1364 C CA . ASN A 1 167 ? 4.171 -4.554 -8.729 1.00 96.44 167 ASN A CA 1
ATOM 1365 C C . ASN A 1 167 ? 4.169 -4.232 -7.237 1.00 96.44 167 ASN A C 1
ATOM 1367 O O . ASN A 1 167 ? 3.125 -3.891 -6.676 1.00 96.44 167 ASN A O 1
ATOM 1371 N N . THR A 1 168 ? 5.328 -4.416 -6.605 1.00 97.19 168 THR A N 1
ATOM 1372 C CA . THR A 1 168 ? 5.493 -4.250 -5.159 1.00 97.19 168 THR A CA 1
ATOM 1373 C C . THR A 1 168 ? 5.813 -2.801 -4.800 1.00 97.19 168 THR A C 1
ATOM 1375 O O . THR A 1 168 ? 6.298 -2.057 -5.654 1.00 97.19 168 THR A O 1
ATOM 1378 N N . PRO A 1 169 ? 5.637 -2.386 -3.534 1.00 97.06 169 PRO A N 1
ATOM 1379 C CA . PRO A 1 169 ? 5.942 -1.012 -3.144 1.00 97.06 169 PRO A CA 1
ATOM 1380 C C . PRO A 1 169 ? 7.421 -0.660 -3.350 1.00 97.06 169 PRO A C 1
ATOM 1382 O O . PRO A 1 169 ? 7.765 0.446 -3.757 1.00 97.06 169 PRO A O 1
ATOM 1385 N N . SER A 1 170 ? 8.314 -1.628 -3.121 1.00 96.94 170 SER A N 1
ATOM 1386 C CA . SER A 1 170 ? 9.745 -1.456 -3.369 1.00 96.94 170 SER A CA 1
ATOM 1387 C C . SER A 1 170 ? 10.059 -1.293 -4.854 1.00 96.94 170 SER A C 1
ATOM 1389 O O . SER A 1 170 ? 10.948 -0.521 -5.172 1.00 96.94 170 SER A O 1
ATOM 1391 N N . THR A 1 171 ? 9.297 -1.917 -5.757 1.00 96.75 171 THR A N 1
ATOM 1392 C CA . THR A 1 171 ? 9.463 -1.728 -7.208 1.00 96.75 171 THR A CA 1
ATOM 1393 C C . THR A 1 171 ? 9.159 -0.286 -7.635 1.00 96.75 171 THR A C 1
ATOM 1395 O O . THR A 1 171 ? 9.817 0.236 -8.529 1.00 96.75 171 THR A O 1
ATOM 1398 N N . TRP A 1 172 ? 8.205 0.388 -6.981 1.00 96.38 172 TRP A N 1
ATOM 1399 C CA . TRP A 1 172 ? 7.979 1.826 -7.180 1.00 96.38 172 TRP A CA 1
ATOM 1400 C C . TRP A 1 172 ? 9.149 2.660 -6.668 1.00 96.38 172 TRP A C 1
ATOM 1402 O O . TRP A 1 172 ? 9.715 3.464 -7.406 1.00 96.38 172 TRP A O 1
ATOM 1412 N N . ASN A 1 173 ? 9.533 2.441 -5.412 1.00 96.81 173 ASN A N 1
ATOM 1413 C CA . ASN A 1 173 ? 10.502 3.302 -4.745 1.00 96.81 173 ASN A CA 1
ATOM 1414 C C . ASN A 1 173 ? 11.935 3.118 -5.274 1.00 96.81 173 ASN A C 1
ATOM 1416 O O . ASN A 1 173 ? 12.617 4.104 -5.534 1.00 96.81 173 ASN A O 1
ATOM 1420 N N . ALA A 1 174 ? 12.363 1.870 -5.490 1.00 97.50 174 ALA A N 1
ATOM 1421 C CA . ALA A 1 174 ? 13.685 1.495 -6.000 1.00 97.50 174 ALA A CA 1
ATOM 1422 C C . ALA A 1 174 ? 13.756 1.455 -7.537 1.00 97.50 174 ALA A C 1
ATOM 1424 O O . ALA A 1 174 ? 14.733 0.967 -8.110 1.00 97.50 174 ALA A O 1
ATOM 1425 N N . SER A 1 175 ? 12.720 1.963 -8.212 1.00 97.44 175 SER A N 1
ATOM 1426 C CA . SER A 1 175 ? 12.675 2.074 -9.664 1.00 97.44 175 SER A CA 1
ATOM 1427 C C . SER A 1 175 ? 13.972 2.690 -10.208 1.00 97.44 175 SER A C 1
ATOM 1429 O O . SER A 1 175 ? 14.333 3.795 -9.796 1.00 97.44 175 SER A O 1
ATOM 1431 N N . PRO A 1 176 ? 14.624 2.082 -11.215 1.00 97.44 176 PRO A N 1
ATOM 1432 C CA . PRO A 1 176 ? 15.669 2.768 -11.958 1.00 97.44 176 PRO A CA 1
ATOM 1433 C C . PRO A 1 176 ? 15.080 3.931 -12.779 1.00 97.44 176 PRO A C 1
ATOM 1435 O O . PRO A 1 176 ? 13.867 4.198 -12.756 1.00 97.44 176 PRO A O 1
ATOM 1438 N N . ARG A 1 177 ? 15.942 4.630 -13.522 1.00 97.00 177 ARG A N 1
ATOM 1439 C CA . ARG A 1 177 ? 15.502 5.629 -14.499 1.00 97.00 177 ARG A CA 1
ATOM 1440 C C . ARG A 1 177 ? 14.609 4.979 -15.558 1.00 97.00 177 ARG A C 1
ATOM 1442 O O . ARG A 1 177 ? 14.891 3.873 -16.018 1.00 97.00 177 ARG A O 1
ATOM 1449 N N . ASP A 1 178 ? 13.530 5.662 -15.926 1.00 94.81 178 ASP A N 1
ATOM 1450 C CA . ASP A 1 178 ? 12.684 5.241 -17.045 1.00 94.81 178 ASP A CA 1
ATOM 1451 C C . ASP A 1 178 ? 13.329 5.604 -18.404 1.00 94.81 178 ASP A C 1
ATOM 1453 O O . ASP A 1 178 ? 14.368 6.272 -18.434 1.00 94.81 178 ASP A O 1
ATOM 1457 N N . PRO A 1 179 ? 12.741 5.196 -19.547 1.00 92.06 179 PRO A N 1
ATOM 1458 C CA . PRO A 1 179 ? 13.267 5.542 -20.872 1.00 92.06 179 PRO A CA 1
ATOM 1459 C C . PRO A 1 179 ? 13.322 7.046 -21.188 1.00 92.06 179 PRO A C 1
ATOM 1461 O O . PRO A 1 179 ? 13.954 7.426 -22.169 1.00 92.06 179 PRO A O 1
ATOM 1464 N N . PHE A 1 180 ? 12.673 7.896 -20.387 1.00 93.00 180 PHE A N 1
ATOM 1465 C CA . PHE A 1 180 ? 12.707 9.356 -20.515 1.00 93.00 180 PHE A CA 1
ATOM 1466 C C . PHE A 1 180 ? 13.719 10.001 -19.555 1.00 93.00 180 PHE A C 1
ATOM 1468 O O . PHE A 1 180 ? 13.860 11.220 -19.530 1.00 93.00 180 PHE A O 1
ATOM 1475 N N . GLY A 1 181 ? 14.441 9.192 -18.774 1.00 93.81 181 GLY A N 1
ATOM 1476 C CA . GLY A 1 181 ? 15.462 9.636 -17.835 1.00 93.81 181 GLY A CA 1
ATOM 1477 C C . GLY A 1 181 ? 14.936 10.032 -16.456 1.00 93.81 181 GLY A C 1
ATOM 1478 O O . GLY A 1 181 ? 15.751 10.423 -15.616 1.00 93.81 181 GLY A O 1
ATOM 1479 N N . ASN A 1 182 ? 13.633 9.903 -16.174 1.00 95.75 182 ASN A N 1
ATOM 1480 C CA . ASN A 1 182 ? 13.091 10.272 -14.864 1.00 95.75 182 ASN A CA 1
ATOM 1481 C C . ASN A 1 182 ? 13.535 9.251 -13.807 1.00 95.75 182 ASN A C 1
ATOM 1483 O O . ASN A 1 182 ? 13.303 8.049 -14.002 1.00 95.75 182 ASN A O 1
ATOM 1487 N N . PRO A 1 183 ? 14.141 9.688 -12.688 1.00 96.81 183 PRO A N 1
ATOM 1488 C CA . PRO A 1 183 ? 14.575 8.793 -11.619 1.00 96.81 183 PRO A CA 1
ATOM 1489 C C . PRO A 1 183 ? 13.391 8.205 -10.837 1.00 96.81 183 PRO A C 1
ATOM 1491 O O . PRO A 1 183 ? 12.270 8.714 -10.906 1.00 96.81 183 PRO A O 1
ATOM 1494 N N . GLY A 1 184 ? 13.654 7.120 -10.102 1.00 96.69 184 GLY A N 1
ATOM 1495 C CA . GLY A 1 184 ? 12.763 6.618 -9.053 1.00 96.69 184 GLY A CA 1
ATOM 1496 C C . GLY A 1 184 ? 12.810 7.481 -7.789 1.00 96.69 184 GLY A C 1
ATOM 1497 O O . GLY A 1 184 ? 13.362 8.579 -7.796 1.00 96.69 184 GLY A O 1
ATOM 1498 N N . ALA A 1 185 ? 12.218 6.987 -6.702 1.00 95.31 185 ALA A N 1
ATOM 1499 C CA . ALA A 1 185 ? 12.126 7.739 -5.449 1.00 95.31 185 ALA A CA 1
ATOM 1500 C C . ALA A 1 185 ? 13.367 7.624 -4.538 1.00 95.31 185 ALA A C 1
ATOM 1502 O O . ALA A 1 185 ? 13.497 8.415 -3.598 1.00 95.31 185 ALA A O 1
ATOM 1503 N N . TYR A 1 186 ? 14.225 6.622 -4.770 1.00 94.69 186 TYR A N 1
ATOM 1504 C CA . TYR A 1 186 ? 15.537 6.458 -4.129 1.00 94.69 186 TYR A CA 1
ATOM 1505 C C . TYR A 1 186 ? 16.613 7.186 -4.933 1.00 94.69 186 TYR A C 1
ATOM 1507 O O . TYR A 1 186 ? 17.179 8.151 -4.377 1.00 94.69 186 TYR A O 1
#

Radius of gyration: 20.79 Å; chains: 1; bounding box: 51×43×55 Å

Secondary structure (DSSP, 8-state):
-TTSTTT-----------TTS---SS----BTTB----SHHHHHHHHHHH--PPP-TTEEE-SSEEEEEE--SSSPPEEEEEEPPSS--HHHHHHHHHHHHHHHHHHHHHHHHHHHHHHHTT-----------SS-EEEEEEEEETTEEEEEEEEEETTEEEEEEEE-HHHHHT----TT------

pLDDT: mean 95.56, std 2.52, range [77.5, 98.44]

Foldseek 3Di:
DCCPQQNDDDDDDDDDADPVPHHDPFAADDDVNHQDAFALLVVQLCCLQVQPDDDFPAWGRPNQWIWGWDPDDVDHIDIDTGGNDPDDDPVSRVVSLVVSVRVVVRVVVRVVVVVVVCVVVVVPDPDDDDDQDQAWDWDKDWDQPNGGTKMWIFIDHRSDTPGIGIDDSCSSQVHDQDPVRDGGND

Sequence (186 aa):
SPYHAWNKTTVPRPEGRNFKEKYSWDTAPRWDRTTMETGVYGRMWTTAMAQKMTENDFIQPTGDGLKMLMPKFELPEMELEWKIPKQINAFERNRARAYGVAFTAAITMNMLLQGFDLWRKGETKAWTKFTIPKGEILAVGYTEAGRGYLSHHVHLDKGRIVNYQINTPSTWNASPRDPFGNPGAY